Protein AF-A0A6G0Q031-F1 (afdb_monomer)

Structure (mmCIF, N/CA/C/O backbone):
data_AF-A0A6G0Q031-F1
#
_entry.id   AF-A0A6G0Q031-F1
#
loop_
_atom_site.group_PDB
_atom_site.id
_atom_site.type_symbol
_atom_site.label_atom_id
_atom_site.label_alt_id
_atom_site.label_comp_id
_atom_site.label_asym_id
_atom_site.label_entity_id
_atom_site.label_seq_id
_atom_site.pdbx_PDB_ins_code
_atom_site.Cartn_x
_atom_site.Cartn_y
_atom_site.Cartn_z
_atom_site.occupancy
_atom_site.B_iso_or_equiv
_atom_site.auth_seq_id
_atom_site.auth_comp_id
_atom_site.auth_asym_id
_atom_site.auth_atom_id
_atom_site.pdbx_PDB_model_num
ATOM 1 N N . MET A 1 1 ? -3.676 27.763 45.289 1.00 34.16 1 MET A N 1
ATOM 2 C CA . MET A 1 1 ? -4.416 28.901 44.715 1.00 34.16 1 MET A CA 1
ATOM 3 C C . MET A 1 1 ? -3.426 29.656 43.857 1.00 34.16 1 MET A C 1
ATOM 5 O O . MET A 1 1 ? -2.476 30.156 44.431 1.00 34.16 1 MET A O 1
ATOM 9 N N . PHE A 1 2 ? -3.554 29.569 42.536 1.00 27.78 2 PHE A N 1
ATOM 10 C CA . PHE A 1 2 ? -3.309 30.633 41.556 1.00 27.78 2 PHE A CA 1
ATOM 11 C C . PHE A 1 2 ? -3.631 30.033 40.184 1.00 27.78 2 PHE A C 1
ATOM 13 O O . PHE A 1 2 ? -2.873 29.232 39.641 1.00 27.78 2 PHE A O 1
ATOM 20 N N . GLU A 1 3 ? -4.842 30.349 39.734 1.00 30.77 3 GLU A N 1
ATOM 21 C CA . GLU A 1 3 ? -5.304 30.232 38.357 1.00 30.77 3 GLU A CA 1
ATOM 22 C C . GLU A 1 3 ? -4.701 31.352 37.491 1.00 30.77 3 GLU A C 1
ATOM 24 O O . GLU A 1 3 ? -4.348 32.418 37.996 1.00 30.77 3 GLU A O 1
ATOM 29 N N . ASP A 1 4 ? -4.676 31.052 36.190 1.00 38.22 4 ASP A N 1
ATOM 30 C CA . ASP A 1 4 ? -4.762 31.921 35.012 1.00 38.22 4 ASP A CA 1
ATOM 31 C C . ASP A 1 4 ? -3.638 32.902 34.645 1.00 38.22 4 ASP A C 1
ATOM 33 O O . ASP A 1 4 ? -3.402 33.917 35.291 1.00 38.22 4 ASP A O 1
ATOM 37 N N . LEU A 1 5 ? -3.071 32.679 33.447 1.00 30.91 5 LEU A N 1
ATOM 38 C CA . LEU A 1 5 ? -3.347 33.555 32.296 1.00 30.91 5 LEU A CA 1
ATOM 39 C C . LEU A 1 5 ? -2.854 32.944 30.972 1.00 30.91 5 LEU A C 1
ATOM 41 O O . LEU A 1 5 ? -1.664 32.741 30.734 1.00 30.91 5 LEU A O 1
ATOM 45 N N . TYR A 1 6 ? -3.823 32.699 30.090 1.00 39.00 6 TYR A N 1
ATOM 46 C CA . TYR A 1 6 ? -3.671 32.538 28.647 1.00 39.00 6 TYR A CA 1
ATOM 47 C C . TYR A 1 6 ? -2.800 33.646 28.034 1.00 39.00 6 TYR A C 1
ATOM 49 O O . TYR A 1 6 ? -3.108 34.825 28.183 1.00 39.00 6 TYR A O 1
ATOM 57 N N . THR A 1 7 ? -1.823 33.268 27.207 1.00 30.98 7 THR A N 1
ATOM 58 C CA . THR A 1 7 ? -1.434 34.056 26.023 1.00 30.98 7 THR A CA 1
ATOM 59 C C . THR A 1 7 ? -1.135 33.107 24.856 1.00 30.98 7 THR A C 1
ATOM 61 O O . THR A 1 7 ? -0.207 32.306 24.894 1.00 30.98 7 THR A O 1
ATOM 64 N N . ALA A 1 8 ? -1.973 33.173 23.819 1.00 40.22 8 ALA A N 1
ATOM 65 C CA . ALA A 1 8 ? -1.659 32.724 22.458 1.00 40.22 8 ALA A CA 1
ATOM 66 C C . ALA A 1 8 ? -0.557 33.663 21.908 1.00 40.22 8 ALA A C 1
ATOM 68 O O . ALA A 1 8 ? -0.613 34.849 22.219 1.00 40.22 8 ALA A O 1
ATOM 69 N N . THR A 1 9 ? 0.529 33.266 21.232 1.00 32.94 9 THR A N 1
ATOM 70 C CA . THR A 1 9 ? 0.764 32.549 19.947 1.00 32.94 9 THR A CA 1
ATOM 71 C C . THR A 1 9 ? 2.311 32.384 19.783 1.00 32.94 9 THR A C 1
ATOM 73 O O . THR A 1 9 ? 3.038 32.915 20.623 1.00 32.94 9 THR A O 1
ATOM 76 N N . PRO A 1 10 ? 2.894 31.743 18.735 1.00 39.31 10 PRO A N 1
ATOM 77 C CA . PRO A 1 10 ? 2.292 31.119 17.561 1.00 39.31 10 PRO A CA 1
ATOM 78 C C . PRO A 1 10 ? 2.357 29.591 17.605 1.00 39.31 10 PRO A C 1
ATOM 80 O O . PRO A 1 10 ? 3.179 28.986 18.292 1.00 39.31 10 PRO A O 1
ATOM 83 N N . SER A 1 11 ? 1.468 28.977 16.826 1.00 42.16 11 SER A N 1
ATOM 84 C CA . SER A 1 11 ? 1.490 27.565 16.467 1.00 42.16 11 SER A CA 1
ATOM 85 C C . SER A 1 11 ? 2.919 27.120 16.175 1.00 42.16 11 SER A C 1
ATOM 87 O O . SER A 1 11 ? 3.483 27.433 15.123 1.00 42.16 11 SER A O 1
ATOM 89 N N . ARG A 1 12 ? 3.506 26.360 17.102 1.00 32.72 12 ARG A N 1
ATOM 90 C CA . ARG A 1 12 ? 4.622 25.494 16.756 1.00 32.72 12 ARG A CA 1
ATOM 91 C C . ARG A 1 12 ? 4.141 24.690 15.542 1.00 32.72 12 ARG A C 1
ATOM 93 O O . ARG A 1 12 ? 3.057 24.108 15.652 1.00 32.72 12 ARG A O 1
ATOM 100 N N . PRO A 1 13 ? 4.864 24.670 14.405 1.00 36.16 13 PRO A N 1
ATOM 101 C CA . PRO A 1 13 ? 4.515 23.741 13.339 1.00 36.16 13 PRO A CA 1
ATOM 102 C C . PRO A 1 13 ? 4.390 22.366 14.001 1.00 36.16 13 PRO A C 1
ATOM 104 O O . PRO A 1 13 ? 5.201 22.089 14.902 1.00 36.16 13 PRO A O 1
ATOM 107 N N . PRO A 1 14 ? 3.361 21.559 13.675 1.00 37.81 14 PRO A N 1
ATOM 108 C CA . PRO A 1 14 ? 3.247 20.223 14.242 1.00 37.81 14 PRO A CA 1
ATOM 109 C C . PRO A 1 14 ? 4.634 19.604 14.125 1.00 37.81 14 PRO A C 1
ATOM 111 O O . PRO A 1 14 ? 5.212 19.603 13.036 1.00 37.81 14 PRO A O 1
ATOM 114 N N . ARG A 1 15 ? 5.249 19.242 15.265 1.00 41.22 15 ARG A N 1
ATOM 115 C CA . ARG A 1 15 ? 6.541 18.549 15.221 1.00 41.22 15 ARG A CA 1
ATOM 116 C C . ARG A 1 15 ? 6.282 17.388 14.274 1.00 41.22 15 ARG A C 1
ATOM 118 O O . ARG A 1 15 ? 5.362 16.629 14.570 1.00 41.22 15 ARG A O 1
ATOM 125 N N . TYR A 1 16 ? 6.978 17.351 13.134 1.00 42.09 16 TYR A N 1
ATOM 126 C CA . TYR A 1 16 ? 6.762 16.350 12.092 1.00 42.09 16 TYR A CA 1
ATOM 127 C C . TYR A 1 16 ? 6.482 15.004 12.754 1.00 42.09 16 TYR A C 1
ATOM 129 O O . TYR A 1 16 ? 7.262 14.583 13.613 1.00 42.09 16 TYR A O 1
ATOM 137 N N . SER A 1 17 ? 5.324 14.419 12.447 1.00 42.66 17 SER A N 1
ATOM 138 C CA . SER A 1 17 ? 4.865 13.174 13.050 1.00 42.66 17 SER A CA 1
ATOM 139 C C . SER A 1 17 ? 5.950 12.123 12.856 1.00 42.66 17 SER A C 1
ATOM 141 O O . SER A 1 17 ? 6.206 11.684 11.738 1.00 42.66 17 SER A O 1
ATOM 143 N N . SER A 1 18 ? 6.631 11.756 13.937 1.00 46.62 18 SER A N 1
ATOM 144 C CA . SER A 1 18 ? 7.524 10.609 13.947 1.00 46.62 18 SER A CA 1
ATOM 145 C C . SER A 1 18 ? 6.641 9.371 13.970 1.00 46.62 18 SER A C 1
ATOM 147 O O . SER A 1 18 ? 5.968 9.125 14.973 1.00 46.62 18 SER A O 1
ATOM 149 N N . ILE A 1 19 ? 6.610 8.637 12.864 1.00 48.59 19 ILE A N 1
ATOM 150 C CA . ILE A 1 19 ? 5.964 7.332 12.776 1.00 48.59 19 ILE A CA 1
ATOM 151 C C . ILE A 1 19 ? 7.099 6.299 12.868 1.00 48.59 19 ILE A C 1
ATOM 153 O O . ILE A 1 19 ? 7.789 6.098 11.874 1.00 48.59 19 ILE A O 1
ATOM 157 N N . PRO A 1 20 ? 7.364 5.680 14.037 1.00 49.97 20 PRO A N 1
ATOM 158 C CA . PRO A 1 20 ? 8.254 4.512 14.162 1.00 49.97 20 PRO A CA 1
ATOM 159 C C . PRO A 1 20 ? 7.707 3.232 13.479 1.00 49.97 20 PRO A C 1
ATOM 161 O O . PRO A 1 20 ? 7.657 2.164 14.081 1.00 49.97 20 PRO A O 1
ATOM 164 N N . ALA A 1 21 ? 7.200 3.354 12.252 1.00 51.69 21 ALA A N 1
ATOM 165 C CA . ALA A 1 21 ? 6.800 2.233 11.414 1.00 51.69 21 ALA A CA 1
ATOM 166 C C . ALA A 1 21 ? 7.658 2.306 10.156 1.00 51.69 21 ALA A C 1
ATOM 168 O O . ALA A 1 21 ? 7.679 3.339 9.490 1.00 51.69 21 ALA A O 1
ATOM 169 N N . ALA A 1 22 ? 8.388 1.231 9.888 1.00 53.81 22 ALA A N 1
ATOM 170 C CA . ALA A 1 22 ? 9.166 1.086 8.674 1.00 53.81 22 ALA A CA 1
ATOM 171 C C . ALA A 1 22 ? 8.457 0.134 7.733 1.00 53.81 22 ALA A C 1
ATOM 173 O O . ALA A 1 22 ? 7.851 -0.855 8.158 1.00 53.81 22 ALA A O 1
ATOM 174 N N . ASN A 1 23 ? 8.586 0.423 6.451 1.00 55.19 23 ASN A N 1
ATOM 175 C CA . ASN A 1 23 ? 8.128 -0.457 5.403 1.00 55.19 23 ASN A CA 1
ATOM 176 C C . ASN A 1 23 ? 9.309 -0.775 4.500 1.00 55.19 23 ASN A C 1
ATOM 178 O O . ASN A 1 23 ? 9.563 -0.087 3.514 1.00 55.19 23 ASN A O 1
ATOM 182 N N . PHE A 1 24 ? 10.044 -1.816 4.859 1.00 54.72 24 PHE A N 1
ATOM 183 C CA . PHE A 1 24 ? 11.198 -2.257 4.100 1.00 54.72 24 PHE A CA 1
ATOM 184 C C . PHE A 1 24 ? 10.774 -3.308 3.075 1.00 54.72 24 PHE A C 1
ATOM 186 O O . PHE A 1 24 ? 9.809 -4.050 3.260 1.00 54.72 24 PHE A O 1
ATOM 193 N N . ASN A 1 25 ? 11.525 -3.396 1.986 1.00 55.91 25 ASN A N 1
ATOM 194 C CA . ASN A 1 25 ? 11.428 -4.534 1.094 1.00 55.91 25 ASN A CA 1
ATOM 195 C C . ASN A 1 25 ? 12.835 -4.972 0.686 1.00 55.91 25 ASN A C 1
ATOM 197 O O . ASN A 1 25 ? 13.587 -4.183 0.115 1.00 55.91 25 ASN A O 1
ATOM 201 N N . VAL A 1 26 ? 13.169 -6.234 0.946 1.00 57.06 26 VAL A N 1
ATOM 202 C CA . VAL A 1 26 ? 14.427 -6.839 0.503 1.00 57.06 26 VAL A CA 1
ATOM 203 C C . VAL A 1 26 ? 14.221 -7.407 -0.897 1.00 57.06 26 VAL A C 1
ATOM 205 O O . VAL A 1 26 ? 13.309 -8.200 -1.139 1.00 57.06 26 VAL A O 1
ATOM 208 N N . PHE A 1 27 ? 15.057 -6.988 -1.843 1.00 61.62 27 PHE A N 1
ATOM 209 C CA . PHE A 1 27 ? 14.990 -7.438 -3.230 1.00 61.62 27 PHE A CA 1
ATOM 210 C C . PHE A 1 27 ? 16.361 -7.886 -3.729 1.00 61.62 27 PHE A C 1
ATOM 212 O O . PHE A 1 27 ? 17.380 -7.463 -3.183 1.00 61.62 27 PHE A O 1
ATOM 219 N N . PRO A 1 28 ? 16.406 -8.701 -4.798 1.00 57.00 28 PRO A N 1
ATOM 220 C CA . PRO A 1 28 ? 17.629 -8.855 -5.571 1.00 57.00 28 PRO A CA 1
ATOM 221 C C . PRO A 1 28 ? 18.155 -7.477 -5.992 1.00 57.00 28 PRO A C 1
ATOM 223 O O . PRO A 1 28 ? 17.359 -6.599 -6.328 1.00 57.00 28 PRO A O 1
ATOM 226 N N . GLU A 1 29 ? 19.480 -7.313 -6.039 1.00 59.25 29 GLU A N 1
ATOM 227 C CA . GLU A 1 29 ? 20.142 -6.055 -6.439 1.00 59.25 29 GLU A CA 1
ATOM 228 C C . GLU A 1 29 ? 19.647 -5.520 -7.797 1.00 59.25 29 GLU A C 1
ATOM 230 O O . GLU A 1 29 ? 19.662 -4.317 -8.047 1.00 59.25 29 GLU A O 1
ATOM 235 N N . TYR A 1 30 ? 19.144 -6.408 -8.660 1.00 66.31 30 TYR A N 1
ATOM 236 C CA . TYR A 1 30 ? 18.505 -6.055 -9.922 1.00 66.31 30 TYR A CA 1
ATOM 237 C C . TYR A 1 30 ? 16.980 -6.195 -9.824 1.00 66.31 30 TYR A C 1
ATOM 239 O O . TYR A 1 30 ? 16.446 -7.302 -9.699 1.00 66.31 30 TYR A O 1
ATOM 247 N N . ASN A 1 31 ? 16.265 -5.077 -9.998 1.00 69.50 31 ASN A N 1
ATOM 248 C CA . ASN A 1 31 ? 14.791 -5.006 -9.988 1.00 69.50 31 ASN A CA 1
ATOM 249 C C . ASN A 1 31 ? 14.107 -5.951 -10.997 1.00 69.50 31 ASN A C 1
ATOM 251 O O . ASN A 1 31 ? 12.932 -6.286 -10.854 1.00 69.50 31 ASN A O 1
ATOM 255 N N . GLU A 1 32 ? 14.841 -6.386 -12.015 1.00 74.00 32 GLU A N 1
ATOM 256 C CA . GLU A 1 32 ? 14.422 -7.322 -13.061 1.00 74.00 32 GLU A CA 1
ATOM 257 C C . GLU A 1 32 ? 14.150 -8.735 -12.547 1.00 74.00 32 GLU A C 1
ATOM 259 O O . GLU A 1 32 ? 13.342 -9.455 -13.129 1.00 74.00 32 GLU A O 1
ATOM 264 N N . TYR A 1 33 ? 14.787 -9.123 -11.441 1.00 72.88 33 TYR A N 1
ATOM 265 C CA . TYR A 1 33 ? 14.578 -10.422 -10.807 1.00 72.88 33 TYR A CA 1
ATOM 266 C C . TYR A 1 33 ? 13.538 -10.384 -9.695 1.00 72.88 33 TYR A C 1
ATOM 268 O O . TYR A 1 33 ? 13.329 -11.401 -9.038 1.00 72.88 33 TYR A O 1
ATOM 276 N N . ARG A 1 34 ? 12.882 -9.240 -9.457 1.00 75.69 34 ARG A N 1
ATOM 277 C CA . ARG A 1 34 ? 11.888 -9.123 -8.388 1.00 75.69 34 ARG A CA 1
ATOM 278 C C . ARG A 1 34 ? 10.706 -10.067 -8.668 1.00 75.69 34 ARG A C 1
ATOM 280 O O . ARG A 1 34 ? 9.951 -9.821 -9.614 1.00 75.69 34 ARG A O 1
ATOM 287 N N . PRO A 1 35 ? 10.483 -11.109 -7.844 1.00 74.88 35 PRO A N 1
ATOM 288 C CA . PRO A 1 35 ? 9.334 -11.981 -8.020 1.00 74.88 35 PRO A CA 1
ATOM 289 C C . PRO A 1 35 ? 8.044 -11.250 -7.633 1.00 74.88 35 PRO A C 1
ATOM 291 O O . PRO A 1 35 ? 8.015 -10.430 -6.713 1.00 74.88 35 PRO A O 1
ATOM 294 N N . ASN A 1 36 ? 6.943 -11.572 -8.313 1.00 79.31 36 ASN A N 1
ATOM 295 C CA . ASN A 1 36 ? 5.621 -11.155 -7.858 1.00 79.31 36 ASN A CA 1
ATOM 296 C C . ASN A 1 36 ? 5.163 -12.068 -6.715 1.00 79.31 36 ASN A C 1
ATOM 298 O O . ASN A 1 36 ? 4.540 -13.099 -6.954 1.00 79.31 36 ASN A O 1
ATOM 302 N N . VAL A 1 37 ? 5.494 -11.690 -5.483 1.00 76.12 37 VAL A N 1
ATOM 303 C CA . VAL A 1 37 ? 5.038 -12.399 -4.285 1.00 76.12 37 VAL A CA 1
ATOM 304 C C . VAL A 1 37 ? 3.703 -11.814 -3.842 1.00 76.12 37 VAL A C 1
ATOM 306 O O . VAL A 1 37 ? 3.595 -10.612 -3.586 1.00 76.12 37 VAL A O 1
ATOM 309 N N . SER A 1 38 ? 2.690 -12.673 -3.753 1.00 74.81 38 SER A N 1
ATOM 310 C CA . SER A 1 38 ? 1.409 -12.341 -3.138 1.00 74.81 38 SER A CA 1
ATOM 311 C C . SER A 1 38 ? 1.286 -13.024 -1.775 1.00 74.81 38 SER A C 1
ATOM 313 O O . SER A 1 38 ? 1.691 -14.174 -1.600 1.00 74.81 38 SER A O 1
ATOM 315 N N . ASN A 1 39 ? 0.708 -12.295 -0.820 1.00 72.00 39 ASN A N 1
ATOM 316 C CA . ASN A 1 39 ? 0.307 -12.823 0.486 1.00 72.00 39 ASN A CA 1
ATOM 317 C C . ASN A 1 39 ? -1.176 -13.220 0.516 1.00 72.00 39 ASN A C 1
ATOM 319 O O . ASN A 1 39 ? -1.706 -13.561 1.578 1.00 72.00 39 ASN A O 1
ATOM 323 N N . ASP A 1 40 ? -1.856 -13.154 -0.627 1.00 71.00 40 ASP A N 1
ATOM 324 C CA . ASP A 1 40 ? -3.261 -13.516 -0.729 1.00 71.00 40 ASP A CA 1
ATOM 325 C C . ASP A 1 40 ? -3.422 -14.997 -0.378 1.00 71.00 40 ASP A C 1
ATOM 327 O O . ASP A 1 40 ? -2.621 -15.842 -0.781 1.00 71.00 40 ASP A O 1
ATOM 331 N N . ASN A 1 41 ? -4.459 -15.305 0.401 1.00 72.44 41 ASN A N 1
ATOM 332 C CA . ASN A 1 41 ? -4.747 -16.634 0.961 1.00 72.44 41 ASN A CA 1
ATOM 333 C C . ASN A 1 41 ? -3.800 -17.120 2.074 1.00 72.44 41 ASN A C 1
ATOM 335 O O . ASN A 1 41 ? -3.987 -18.225 2.574 1.00 72.44 41 ASN A O 1
ATOM 339 N N . ILE A 1 42 ? -2.818 -16.315 2.488 1.00 77.38 42 ILE A N 1
ATOM 340 C CA . ILE A 1 42 ? -1.897 -16.651 3.591 1.00 77.38 42 ILE A CA 1
ATOM 341 C C . ILE A 1 42 ? -2.215 -15.815 4.825 1.00 77.38 42 ILE A C 1
ATOM 343 O O . ILE A 1 42 ? -2.178 -16.308 5.949 1.00 77.38 42 ILE A O 1
ATOM 347 N N . VAL A 1 43 ? -2.565 -14.547 4.608 1.00 81.44 43 VAL A N 1
ATOM 348 C CA . VAL A 1 43 ? -2.865 -13.601 5.679 1.00 81.44 43 VAL A CA 1
ATOM 349 C C . VAL A 1 43 ? -4.329 -13.188 5.582 1.00 81.44 43 VAL A C 1
ATOM 351 O O . VAL A 1 43 ? -4.739 -12.539 4.621 1.00 81.44 43 VAL A O 1
ATOM 354 N N . GLY A 1 44 ? -5.127 -13.585 6.576 1.00 88.31 44 GLY A N 1
ATOM 355 C CA . GLY A 1 44 ? -6.518 -13.144 6.698 1.00 88.31 44 GLY A CA 1
ATOM 356 C C . GLY A 1 44 ? -6.623 -11.661 7.063 1.00 88.31 44 GLY A C 1
ATOM 357 O O . GLY A 1 44 ? -5.635 -11.037 7.453 1.00 88.31 44 GLY A O 1
ATOM 358 N N . SER A 1 45 ? -7.830 -11.103 6.996 1.00 93.75 45 SER A N 1
ATOM 359 C CA . SER A 1 45 ? -8.116 -9.728 7.414 1.00 93.75 45 SER A CA 1
ATOM 360 C C . SER A 1 45 ? -9.134 -9.679 8.556 1.00 93.75 45 SER A C 1
ATOM 362 O O . SER A 1 45 ? -9.925 -10.603 8.754 1.00 93.75 45 SER A O 1
ATOM 364 N N . LYS A 1 46 ? -9.112 -8.593 9.332 1.00 95.88 46 LYS A N 1
ATOM 365 C CA . LYS A 1 46 ? -10.131 -8.273 10.336 1.00 95.88 46 LYS A CA 1
ATOM 366 C C . LYS A 1 46 ? -10.397 -6.778 10.399 1.00 95.88 46 LYS A C 1
ATOM 368 O O . LYS A 1 46 ? -9.506 -5.974 10.133 1.00 95.88 46 LYS A O 1
ATOM 373 N N . LEU A 1 47 ? -11.611 -6.415 10.804 1.00 96.81 47 LEU A N 1
ATOM 374 C CA . LEU A 1 47 ? -11.990 -5.024 11.031 1.00 96.81 47 LEU A CA 1
ATOM 375 C C . LEU A 1 47 ? -11.173 -4.436 12.191 1.00 96.81 47 LEU A C 1
ATOM 377 O O . LEU A 1 47 ? -11.167 -4.998 13.286 1.00 96.81 47 LEU A O 1
ATOM 381 N N . ALA A 1 48 ? -10.511 -3.306 11.947 1.00 96.19 48 ALA A N 1
ATOM 382 C CA . ALA A 1 48 ? -9.762 -2.557 12.956 1.00 96.19 48 ALA A CA 1
ATOM 383 C C . ALA A 1 48 ? -10.425 -1.223 13.311 1.00 96.19 48 ALA A C 1
ATOM 385 O O . ALA A 1 48 ? -10.366 -0.796 14.458 1.00 96.19 48 ALA A O 1
ATOM 386 N N . LEU A 1 49 ? -11.081 -0.584 12.339 1.00 95.50 49 LEU A N 1
ATOM 387 C CA . LEU A 1 49 ? -11.809 0.667 12.530 1.00 95.50 49 LEU A CA 1
ATOM 388 C C . LEU A 1 49 ? -13.120 0.622 11.754 1.00 95.50 49 LEU A C 1
ATOM 390 O O . LEU A 1 49 ? -13.098 0.474 10.536 1.00 95.50 49 LEU A O 1
ATOM 394 N N . ALA A 1 50 ? -14.248 0.790 12.442 1.00 95.94 50 ALA A N 1
ATOM 395 C CA . ALA A 1 50 ? -15.540 1.006 11.799 1.00 95.94 50 ALA A CA 1
ATOM 396 C C . ALA A 1 50 ? -15.680 2.482 11.404 1.00 95.94 50 ALA A C 1
ATOM 398 O O . ALA A 1 50 ? -15.560 3.360 12.256 1.00 95.94 50 ALA A O 1
ATOM 399 N N . THR A 1 51 ? -15.956 2.756 10.129 1.00 92.62 51 THR A N 1
ATOM 400 C CA . THR A 1 51 ? -16.087 4.132 9.609 1.00 92.62 51 THR A CA 1
ATOM 401 C C . THR A 1 51 ? -17.542 4.578 9.463 1.00 92.62 51 THR A C 1
ATOM 403 O O . THR A 1 51 ? -17.810 5.713 9.089 1.00 92.62 51 THR A O 1
ATOM 406 N N . ASN A 1 52 ? -18.510 3.707 9.781 1.00 92.12 52 ASN A N 1
ATOM 407 C CA . ASN A 1 52 ? -19.946 4.019 9.790 1.00 92.12 52 ASN A CA 1
ATOM 408 C C . ASN A 1 52 ? -20.469 4.672 8.492 1.00 92.12 52 ASN A C 1
ATOM 410 O O . ASN A 1 52 ? -21.376 5.501 8.532 1.00 92.12 52 ASN A O 1
ATOM 414 N N . GLY A 1 53 ? -19.919 4.292 7.336 1.00 90.25 53 GLY A N 1
ATOM 415 C CA . GLY A 1 53 ? -20.303 4.835 6.030 1.00 90.25 53 GLY A CA 1
ATOM 416 C C . GLY A 1 53 ? -19.351 5.903 5.490 1.00 90.25 53 GLY A C 1
ATOM 417 O O . GLY A 1 53 ? -19.466 6.260 4.318 1.00 90.25 53 GLY A O 1
ATOM 418 N N . GLU A 1 54 ? -18.407 6.393 6.296 1.00 89.69 54 GLU A N 1
ATOM 419 C CA . GLU A 1 54 ? -17.391 7.344 5.854 1.00 89.69 54 GLU A CA 1
ATOM 420 C C . GLU A 1 54 ? -16.344 6.663 4.959 1.00 89.69 54 GLU A C 1
ATOM 422 O O . GLU A 1 54 ? -15.803 5.600 5.283 1.00 89.69 54 GLU A O 1
ATOM 427 N N . ASP A 1 55 ? -16.059 7.293 3.817 1.00 87.62 55 ASP A N 1
ATOM 428 C CA . ASP A 1 55 ? -14.988 6.899 2.906 1.00 87.62 55 ASP A CA 1
ATOM 429 C C . ASP A 1 55 ? -13.725 7.706 3.223 1.00 87.62 55 ASP A C 1
ATOM 431 O O . ASP A 1 55 ? -13.572 8.851 2.787 1.00 87.62 55 ASP A O 1
ATOM 435 N N . LEU A 1 56 ? -12.803 7.093 3.968 1.00 87.19 56 LEU A N 1
ATOM 436 C CA . LEU A 1 56 ? -11.546 7.731 4.375 1.00 87.19 56 LEU A CA 1
ATOM 437 C C . LEU A 1 56 ? -10.646 8.117 3.190 1.00 87.19 56 LEU A C 1
ATOM 439 O O . LEU A 1 56 ? -9.718 8.905 3.362 1.00 87.19 56 LEU A O 1
ATOM 443 N N . LEU A 1 57 ? -10.898 7.577 1.993 1.00 87.25 57 LEU A N 1
ATOM 444 C CA . LEU A 1 57 ? -10.097 7.840 0.800 1.00 87.25 57 LEU A CA 1
ATOM 445 C C . LEU A 1 57 ? -10.755 8.848 -0.156 1.00 87.25 57 LEU A C 1
ATOM 447 O O . LEU A 1 57 ? -10.150 9.213 -1.166 1.00 87.25 57 LEU A O 1
ATOM 451 N N . ALA A 1 58 ? -11.954 9.351 0.156 1.00 84.50 58 ALA A N 1
ATOM 452 C CA . ALA A 1 58 ? -12.693 10.259 -0.726 1.00 84.50 58 ALA A CA 1
ATOM 453 C C . ALA A 1 58 ? -11.977 11.597 -0.981 1.00 84.50 58 ALA A C 1
ATOM 455 O O . ALA A 1 58 ? -12.104 12.174 -2.060 1.00 84.50 58 ALA A O 1
ATOM 456 N N . VAL A 1 59 ? -11.207 12.085 -0.004 1.00 79.75 59 VAL A N 1
ATOM 457 C CA . VAL A 1 59 ? -10.495 13.377 -0.064 1.00 79.75 59 VAL A CA 1
ATOM 458 C C . VAL A 1 59 ? -9.014 13.238 -0.427 1.00 79.75 59 VAL A C 1
ATOM 460 O O . VAL A 1 59 ? -8.245 14.190 -0.294 1.00 79.75 59 VAL A O 1
ATOM 463 N N . VAL A 1 60 ? -8.590 12.057 -0.884 1.00 81.69 60 V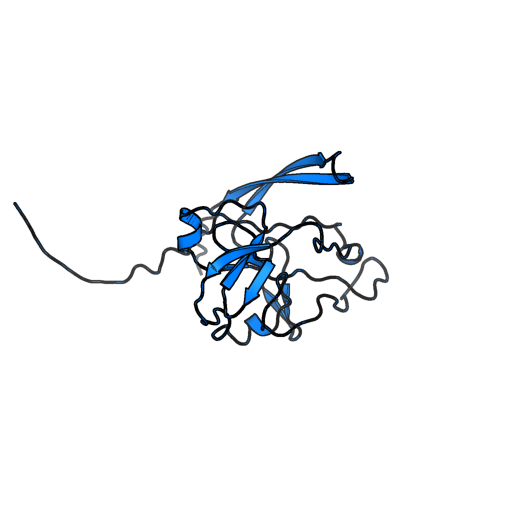AL A N 1
ATOM 464 C CA . VAL A 1 60 ? -7.198 11.813 -1.275 1.00 81.69 60 VAL A CA 1
ATOM 465 C C . VAL A 1 60 ? -6.821 12.702 -2.474 1.00 81.69 60 VAL A C 1
ATOM 467 O O . VAL A 1 60 ? -7.559 12.718 -3.466 1.00 81.69 60 VAL A O 1
ATOM 470 N N . PRO A 1 61 ? -5.679 13.423 -2.426 1.00 82.44 61 PRO A N 1
ATOM 471 C CA . PRO A 1 61 ? -5.232 14.276 -3.526 1.00 82.44 61 PRO A CA 1
ATOM 472 C C . PRO A 1 61 ? -5.069 13.511 -4.842 1.00 82.44 61 PRO A C 1
ATOM 474 O O . PRO A 1 61 ? -4.618 12.365 -4.851 1.00 82.44 61 PRO A O 1
ATOM 477 N N . ASP A 1 62 ? -5.338 14.164 -5.973 1.00 84.06 62 ASP A N 1
ATOM 478 C CA . ASP A 1 62 ? -5.235 13.526 -7.296 1.00 84.06 62 ASP A CA 1
ATOM 479 C C . ASP A 1 62 ? -3.828 13.023 -7.625 1.00 84.06 62 ASP A C 1
ATOM 481 O O . ASP A 1 62 ? -3.681 12.052 -8.360 1.00 84.06 62 ASP A O 1
ATOM 485 N N . LEU A 1 63 ? -2.789 13.633 -7.046 1.00 82.31 63 LEU A N 1
ATOM 486 C CA . LEU A 1 63 ? -1.418 13.137 -7.155 1.00 82.31 63 LEU A CA 1
ATOM 487 C C . LEU A 1 63 ? -1.285 11.716 -6.592 1.00 82.31 63 LEU A C 1
ATOM 489 O O . LEU A 1 63 ? -0.689 10.848 -7.218 1.00 82.31 63 LEU A O 1
ATOM 493 N N . ILE A 1 64 ? -1.883 11.467 -5.428 1.00 82.06 64 ILE A N 1
ATOM 494 C CA . ILE A 1 64 ? -1.793 10.190 -4.718 1.00 82.06 64 ILE A CA 1
ATOM 495 C C . ILE A 1 64 ? -2.546 9.093 -5.493 1.00 82.06 64 ILE A C 1
ATOM 497 O O . ILE A 1 64 ? -2.107 7.947 -5.547 1.00 82.06 64 ILE A O 1
ATOM 501 N N . LYS A 1 65 ? -3.604 9.437 -6.233 1.00 86.88 65 LYS A N 1
ATOM 502 C CA . LYS A 1 65 ? -4.344 8.492 -7.093 1.00 86.88 65 LYS A CA 1
ATOM 503 C C . LYS A 1 65 ? -3.535 7.938 -8.276 1.00 86.88 65 LYS A C 1
ATOM 505 O O . LYS A 1 65 ? -4.026 7.043 -8.954 1.00 86.88 65 LYS A O 1
ATOM 510 N N . GLN A 1 66 ? -2.335 8.461 -8.541 1.00 86.62 66 GLN A N 1
ATOM 511 C CA . GLN A 1 66 ? -1.488 8.065 -9.674 1.00 86.62 66 GLN A CA 1
ATOM 512 C C . GLN A 1 66 ? -0.496 6.940 -9.342 1.00 86.62 66 GLN A C 1
ATOM 514 O O . GLN A 1 66 ? 0.310 6.576 -10.199 1.00 86.62 66 GLN A O 1
ATOM 519 N N . PHE A 1 67 ? -0.547 6.383 -8.129 1.00 88.25 67 PHE A N 1
ATOM 520 C CA . PHE A 1 67 ? 0.357 5.325 -7.678 1.00 88.25 67 PHE A CA 1
ATOM 521 C C . PHE A 1 67 ? -0.367 3.999 -7.406 1.00 88.25 67 PHE A C 1
ATOM 523 O O . PHE A 1 67 ? -1.555 4.004 -7.085 1.00 88.25 67 PHE A O 1
ATOM 530 N N . PRO A 1 68 ? 0.327 2.852 -7.504 1.00 90.19 68 PRO A N 1
ATOM 531 C CA . PRO A 1 68 ? -0.257 1.556 -7.177 1.00 90.19 68 PRO A CA 1
ATOM 532 C C . PRO A 1 68 ? -0.264 1.289 -5.659 1.00 90.19 68 PRO A C 1
ATOM 534 O O . PRO A 1 68 ? 0.679 1.642 -4.947 1.00 90.19 68 PRO A O 1
ATOM 537 N N . TYR A 1 69 ? -1.300 0.597 -5.174 1.00 89.75 69 TYR A N 1
ATOM 538 C CA . TYR A 1 69 ? -1.521 0.292 -3.753 1.00 89.75 69 TYR A CA 1
ATOM 539 C C . TYR A 1 69 ? -1.457 -1.205 -3.453 1.00 89.75 69 TYR A C 1
ATOM 541 O O . TYR A 1 69 ? -1.801 -2.035 -4.290 1.00 89.75 69 TYR A O 1
ATOM 549 N N . GLY A 1 70 ? -1.021 -1.550 -2.241 1.00 88.62 70 GLY A N 1
ATOM 550 C CA . GLY A 1 70 ? -0.928 -2.925 -1.742 1.00 88.62 70 GLY A CA 1
ATOM 551 C C . GLY A 1 70 ? -2.056 -3.358 -0.818 1.00 88.62 70 GLY A C 1
ATOM 552 O O . GLY A 1 70 ? -1.821 -4.238 0.014 1.00 88.62 70 GLY A O 1
ATOM 553 N N . PHE A 1 71 ? -3.218 -2.720 -0.941 1.00 91.00 71 PHE A N 1
ATOM 554 C CA . PHE A 1 71 ? -4.455 -3.023 -0.229 1.00 91.00 71 PHE A CA 1
ATOM 555 C C . PHE A 1 71 ? -5.652 -2.776 -1.151 1.00 91.00 71 PHE A C 1
ATOM 557 O O . PHE A 1 71 ? -5.593 -1.920 -2.039 1.00 91.00 71 PHE A O 1
ATOM 564 N N . ASP A 1 72 ? -6.742 -3.495 -0.906 1.00 92.50 72 ASP A N 1
ATOM 565 C CA . ASP A 1 72 ? -7.985 -3.325 -1.649 1.00 92.50 72 ASP A CA 1
ATOM 566 C C . ASP A 1 72 ? -8.670 -2.022 -1.238 1.00 92.50 72 ASP A C 1
ATOM 568 O O . ASP A 1 72 ? -8.776 -1.688 -0.057 1.00 92.50 72 ASP A O 1
ATOM 572 N N . SER A 1 73 ? -9.108 -1.236 -2.218 1.00 92.75 73 SER A N 1
ATOM 573 C CA . SER A 1 73 ? -9.796 0.028 -1.968 1.00 92.75 73 SER A CA 1
ATOM 574 C C . SER A 1 73 ? -10.587 0.493 -3.187 1.00 92.75 73 SER A C 1
ATOM 576 O O . SER A 1 73 ? -10.617 -0.165 -4.225 1.00 92.75 73 SER A O 1
ATOM 578 N N . ARG A 1 74 ? -11.221 1.662 -3.065 1.00 90.25 74 ARG A N 1
ATOM 579 C CA . ARG A 1 74 ? -11.906 2.348 -4.171 1.00 90.25 74 ARG A CA 1
ATOM 580 C C . ARG A 1 74 ? -10.995 3.258 -4.997 1.00 90.25 74 ARG A C 1
ATOM 582 O O . ARG A 1 74 ? -11.475 3.884 -5.942 1.00 90.25 74 ARG A O 1
ATOM 589 N N . LEU A 1 75 ? -9.715 3.378 -4.637 1.00 90.25 75 LEU A N 1
ATOM 590 C CA . LEU A 1 75 ? -8.760 4.148 -5.431 1.00 90.25 75 LEU A CA 1
ATOM 591 C C . LEU A 1 75 ? -8.548 3.483 -6.802 1.00 90.25 75 LEU A C 1
ATOM 593 O O . LEU A 1 75 ? -8.761 2.276 -6.938 1.00 90.25 75 LEU A O 1
ATOM 597 N N . PRO A 1 76 ? -8.134 4.245 -7.831 1.00 90.12 76 PRO A N 1
ATOM 598 C CA . PRO A 1 76 ? -7.862 3.677 -9.144 1.00 90.12 76 PRO A CA 1
ATOM 599 C C . PRO A 1 76 ? -6.859 2.521 -9.077 1.00 90.12 76 PRO A C 1
ATOM 601 O O . PRO A 1 76 ? -5.797 2.633 -8.466 1.00 90.12 76 PRO A O 1
ATOM 604 N N . VAL A 1 77 ? -7.187 1.413 -9.745 1.00 90.25 77 VAL A N 1
ATOM 605 C CA . VAL A 1 77 ? -6.282 0.266 -9.865 1.00 90.25 77 VAL A CA 1
ATOM 606 C C . VAL A 1 77 ? -5.249 0.572 -10.943 1.00 90.25 77 VAL A C 1
ATOM 608 O O . VAL A 1 77 ? -5.589 0.713 -12.119 1.00 90.25 77 VAL A O 1
ATOM 611 N N . LEU A 1 78 ? -3.983 0.664 -10.543 1.00 89.06 78 LEU A N 1
ATOM 612 C CA . LEU A 1 78 ? -2.862 0.956 -11.434 1.00 89.06 78 LEU A CA 1
ATOM 613 C C . LEU A 1 78 ? -1.900 -0.226 -11.521 1.00 89.06 78 LEU A C 1
ATOM 615 O O . LEU A 1 78 ? -1.655 -0.930 -10.541 1.00 89.06 78 LEU A O 1
ATOM 619 N N . SER A 1 79 ? -1.337 -0.440 -12.713 1.00 86.69 79 SER A N 1
ATOM 620 C CA . SER A 1 79 ? -0.376 -1.520 -12.939 1.00 86.69 79 SER A CA 1
ATOM 621 C C . SER A 1 79 ? 0.902 -1.296 -12.133 1.00 86.69 79 SER A C 1
ATOM 623 O O . SER A 1 79 ? 1.544 -0.248 -12.207 1.00 86.69 79 SER A O 1
ATOM 625 N N . ARG A 1 80 ? 1.331 -2.343 -11.425 1.00 85.94 80 ARG A N 1
ATOM 626 C CA . ARG A 1 80 ? 2.660 -2.412 -10.805 1.00 85.94 80 ARG A CA 1
ATOM 627 C C . ARG A 1 80 ? 3.753 -2.869 -11.789 1.00 85.94 80 ARG A C 1
ATOM 629 O O . ARG A 1 80 ? 4.934 -2.839 -11.466 1.00 85.94 80 ARG A O 1
ATOM 636 N N . SER A 1 81 ? 3.389 -3.344 -12.975 1.00 86.62 81 SER A N 1
ATOM 637 C CA . SER A 1 81 ? 4.359 -3.705 -14.011 1.00 86.62 81 SER A CA 1
ATOM 638 C C . SER A 1 81 ? 4.624 -2.493 -14.897 1.00 86.62 81 SER A C 1
ATOM 640 O O . SER A 1 81 ? 3.677 -1.931 -15.453 1.00 86.62 81 SER A O 1
ATOM 642 N N . ILE A 1 82 ? 5.893 -2.096 -15.004 1.00 83.12 82 ILE A N 1
ATOM 643 C CA . ILE A 1 82 ? 6.340 -0.952 -15.807 1.00 83.12 82 ILE A CA 1
ATOM 644 C C . ILE A 1 82 ? 7.467 -1.368 -16.755 1.00 83.12 82 ILE A C 1
ATOM 646 O O . ILE A 1 82 ? 8.202 -2.322 -16.485 1.00 83.12 82 ILE A O 1
ATOM 650 N N . ALA A 1 83 ? 7.611 -0.651 -17.869 1.00 82.81 83 ALA A N 1
ATOM 651 C CA . ALA A 1 83 ? 8.750 -0.829 -18.761 1.00 82.81 83 ALA A CA 1
ATOM 652 C C . ALA A 1 83 ? 10.024 -0.312 -18.069 1.00 82.81 83 ALA A C 1
ATOM 654 O O . ALA A 1 83 ? 10.003 0.797 -17.530 1.00 82.81 83 ALA A O 1
ATOM 655 N N . PRO A 1 84 ? 11.123 -1.081 -18.048 1.00 79.81 84 PRO A N 1
ATOM 656 C CA . PRO A 1 84 ? 12.346 -0.618 -17.426 1.00 79.81 84 PRO A CA 1
ATOM 657 C C . PRO A 1 84 ? 13.151 0.287 -18.362 1.00 79.81 84 PRO A C 1
ATOM 659 O O . PRO A 1 84 ? 13.009 0.240 -19.585 1.00 79.81 84 PRO A O 1
ATOM 662 N N . HIS A 1 85 ? 14.046 1.078 -17.775 1.00 71.12 85 HIS A N 1
ATOM 663 C CA . HIS A 1 85 ? 15.034 1.873 -18.494 1.00 71.12 85 HIS A CA 1
ATOM 664 C C . HIS A 1 85 ? 16.435 1.414 -18.071 1.00 71.12 85 HIS A C 1
ATOM 666 O O . HIS A 1 85 ? 16.740 1.444 -16.884 1.00 71.12 85 HIS A O 1
ATOM 672 N N . ASN A 1 86 ? 17.270 0.995 -19.029 1.00 68.81 86 ASN A N 1
ATOM 673 C CA . ASN A 1 86 ? 18.644 0.514 -18.808 1.00 68.81 86 ASN A CA 1
ATOM 674 C C . ASN A 1 86 ? 18.751 -0.670 -17.831 1.00 68.81 86 ASN A C 1
ATOM 676 O O . ASN A 1 86 ? 19.199 -0.533 -16.696 1.00 68.81 86 ASN A O 1
ATOM 680 N N . THR A 1 87 ? 18.355 -1.847 -18.302 1.00 69.69 87 THR A N 1
ATOM 681 C CA . THR A 1 87 ? 18.447 -3.109 -17.567 1.00 69.69 87 THR A CA 1
ATOM 682 C C . THR A 1 87 ? 19.784 -3.818 -17.787 1.00 69.69 87 THR A C 1
ATOM 684 O O . THR A 1 87 ? 20.363 -3.737 -18.872 1.00 69.69 87 THR A O 1
ATOM 687 N N . TYR A 1 88 ? 20.278 -4.535 -16.774 1.00 71.19 88 TYR A N 1
ATOM 688 C CA . TYR A 1 88 ? 21.470 -5.382 -16.911 1.00 71.19 88 TYR A CA 1
ATOM 689 C C . TYR A 1 88 ? 21.151 -6.665 -17.700 1.00 71.19 88 TYR A C 1
ATOM 691 O O . TYR A 1 88 ? 21.989 -7.152 -18.461 1.00 71.19 88 TYR A O 1
ATOM 699 N N . HIS A 1 89 ? 19.919 -7.178 -17.603 1.00 72.62 89 HIS A N 1
ATOM 700 C CA . HIS A 1 89 ? 19.413 -8.289 -18.412 1.00 72.62 89 HIS A CA 1
ATOM 701 C C . HIS A 1 89 ? 18.279 -7.821 -19.348 1.00 72.62 89 HIS A C 1
ATOM 703 O O . HIS A 1 89 ? 17.746 -6.726 -19.197 1.00 72.62 89 HIS A O 1
ATOM 709 N N . PRO A 1 90 ? 17.883 -8.586 -20.384 1.00 77.44 90 PRO A N 1
ATOM 710 C CA . PRO A 1 90 ? 16.852 -8.149 -21.333 1.00 77.44 90 PRO A CA 1
ATOM 711 C C . PRO A 1 90 ? 15.423 -8.300 -20.767 1.00 77.44 90 PRO A C 1
ATOM 713 O O . PRO A 1 90 ? 14.543 -8.881 -21.409 1.00 77.44 90 PRO A O 1
ATOM 716 N N . ALA A 1 91 ? 15.176 -7.803 -19.554 1.00 79.94 91 ALA A N 1
ATOM 717 C CA . ALA A 1 91 ? 13.847 -7.775 -18.965 1.00 79.94 91 ALA A CA 1
ATOM 718 C C . ALA A 1 91 ? 12.948 -6.778 -19.710 1.00 79.94 91 ALA A C 1
ATOM 720 O O . ALA A 1 91 ? 13.306 -5.625 -19.936 1.00 79.94 91 ALA A O 1
ATOM 721 N N . LYS A 1 92 ? 11.744 -7.221 -20.087 1.00 83.00 92 LYS A N 1
ATOM 722 C CA . LYS A 1 92 ? 10.751 -6.367 -20.769 1.00 83.00 92 LYS A CA 1
ATOM 723 C C . LYS A 1 92 ? 9.912 -5.538 -19.801 1.00 83.00 92 LYS A C 1
ATOM 725 O O . LYS A 1 92 ? 9.292 -4.560 -20.207 1.00 83.00 92 LYS A O 1
ATOM 730 N N . THR A 1 93 ? 9.872 -5.953 -18.541 1.00 82.56 93 THR A N 1
ATOM 731 C CA . THR A 1 93 ? 9.092 -5.324 -17.480 1.00 82.56 93 THR A CA 1
ATOM 732 C C . THR A 1 93 ? 9.827 -5.469 -16.159 1.00 82.56 93 THR A C 1
ATOM 734 O O . THR A 1 93 ? 10.393 -6.529 -15.897 1.00 82.56 93 THR A O 1
ATOM 737 N N . VAL A 1 94 ? 9.738 -4.453 -15.309 1.00 83.25 94 VAL A N 1
ATOM 738 C CA . VAL A 1 94 ? 10.106 -4.534 -13.893 1.00 83.25 94 VAL A CA 1
ATOM 739 C C . VAL A 1 94 ? 8.878 -4.313 -13.031 1.00 83.25 94 VAL A C 1
ATOM 741 O O . VAL A 1 94 ? 7.874 -3.731 -13.454 1.00 83.25 94 VAL A O 1
ATOM 744 N N . LEU A 1 95 ? 8.954 -4.823 -11.812 1.00 84.19 95 LEU A N 1
ATOM 745 C CA . LEU A 1 95 ? 7.870 -4.767 -10.857 1.00 84.19 95 LEU A CA 1
ATOM 746 C C . LEU A 1 95 ? 8.143 -3.637 -9.864 1.00 84.19 95 LEU A C 1
ATOM 748 O O . LEU A 1 95 ? 9.041 -3.749 -9.032 1.00 84.19 95 LEU A O 1
ATOM 752 N N . GLN A 1 96 ? 7.384 -2.546 -9.955 1.00 81.19 96 GLN A N 1
ATOM 753 C CA . GLN A 1 96 ? 7.564 -1.414 -9.047 1.00 81.19 96 GLN A CA 1
ATOM 754 C C . GLN A 1 96 ? 7.095 -1.738 -7.623 1.00 81.19 96 GLN A C 1
ATOM 756 O O . GLN A 1 96 ? 6.486 -2.776 -7.355 1.00 81.19 96 GLN A O 1
ATOM 761 N N . SER A 1 97 ? 7.420 -0.859 -6.686 1.00 81.69 97 SER A N 1
ATOM 762 C CA . SER A 1 97 ? 6.928 -0.925 -5.311 1.00 81.69 97 SER A CA 1
ATOM 763 C C . SER A 1 97 ? 5.460 -0.477 -5.205 1.00 81.69 97 SER A C 1
ATOM 765 O O . SER A 1 97 ? 4.889 0.029 -6.168 1.00 81.69 97 SER A O 1
ATOM 767 N N . LEU A 1 98 ? 4.829 -0.695 -4.049 1.00 86.25 98 LEU A N 1
ATOM 768 C CA . LEU A 1 98 ? 3.441 -0.302 -3.774 1.00 86.25 98 LEU A CA 1
ATOM 769 C C . LEU A 1 98 ? 3.394 0.732 -2.655 1.00 86.25 98 LEU A C 1
ATOM 771 O O . LEU A 1 98 ? 4.224 0.685 -1.756 1.00 86.25 98 LEU A O 1
ATOM 775 N N . PHE A 1 99 ? 2.391 1.604 -2.654 1.00 86.25 99 PHE A N 1
ATOM 776 C CA . PHE A 1 99 ? 1.982 2.272 -1.423 1.00 86.25 99 PHE A CA 1
ATOM 777 C C . PHE A 1 99 ? 1.275 1.280 -0.505 1.00 86.25 99 PHE A C 1
ATOM 779 O O . PHE A 1 99 ? 0.412 0.508 -0.929 1.00 86.25 99 PHE A O 1
ATOM 786 N N . HIS A 1 100 ? 1.617 1.327 0.773 1.00 87.56 100 HIS A N 1
ATOM 787 C CA . HIS A 1 100 ? 1.039 0.479 1.801 1.00 87.56 100 HIS A CA 1
ATOM 788 C C . HIS A 1 100 ? 0.224 1.324 2.771 1.00 87.56 100 HIS A C 1
ATOM 790 O O . HIS A 1 100 ? 0.598 2.446 3.109 1.00 87.56 100 HIS A O 1
ATOM 796 N N . GLY A 1 101 ? -0.912 0.779 3.194 1.00 86.31 101 GLY A N 1
ATOM 797 C CA . GLY A 1 101 ? -1.722 1.360 4.251 1.00 86.31 101 GLY A CA 1
ATOM 798 C C . GLY A 1 101 ? -1.300 0.783 5.597 1.00 86.31 101 GLY A C 1
ATOM 799 O O . GLY A 1 101 ? -1.043 -0.418 5.696 1.00 86.31 101 GLY A O 1
ATOM 800 N N . TYR A 1 102 ? -1.281 1.619 6.627 1.00 88.44 102 TYR A N 1
ATOM 801 C CA . TYR A 1 102 ? -1.048 1.218 8.006 1.00 88.44 102 TYR A CA 1
ATOM 802 C C . TYR A 1 102 ? -2.104 1.823 8.918 1.00 88.44 102 TYR A C 1
ATOM 804 O O . TYR A 1 102 ? -2.448 2.999 8.804 1.00 88.44 102 TYR A O 1
ATOM 812 N N . TYR A 1 103 ? -2.604 1.009 9.840 1.00 89.38 103 TYR A N 1
ATOM 813 C CA . TYR A 1 103 ? -3.510 1.446 10.892 1.00 89.38 103 TYR A CA 1
ATOM 814 C C . TYR A 1 103 ? -3.184 0.702 12.183 1.00 89.38 103 TYR A C 1
ATOM 816 O O . TYR A 1 103 ? -2.944 -0.506 12.168 1.00 89.38 103 TYR A O 1
ATOM 824 N N . ALA A 1 104 ? -3.148 1.431 13.299 1.00 87.56 104 ALA A N 1
ATOM 825 C CA . ALA A 1 104 ? -2.891 0.872 14.627 1.00 87.56 104 ALA A CA 1
ATOM 826 C C . ALA A 1 104 ? -1.609 0.014 14.740 1.00 87.56 104 ALA A C 1
ATOM 828 O O . ALA A 1 104 ? -1.532 -0.883 15.582 1.00 87.56 104 ALA A O 1
ATOM 829 N N . GLY A 1 105 ? -0.604 0.309 13.906 1.00 81.00 105 GLY A N 1
ATOM 830 C CA . GLY A 1 105 ? 0.700 -0.360 13.887 1.00 81.00 105 GLY A CA 1
ATOM 831 C C . GLY A 1 105 ? 0.799 -1.542 12.922 1.00 81.00 105 GLY A C 1
ATOM 832 O O . GLY A 1 105 ? 1.838 -2.190 12.880 1.00 81.00 105 GLY A O 1
ATOM 833 N N . PHE A 1 106 ? -0.247 -1.827 12.142 1.00 87.81 106 PHE A N 1
ATOM 834 C CA . PHE A 1 106 ? -0.296 -3.007 11.281 1.00 87.81 106 PHE A CA 1
ATOM 835 C C . PHE A 1 106 ? -0.704 -2.682 9.855 1.00 87.81 106 PHE A C 1
ATOM 837 O O . PHE A 1 106 ? -1.341 -1.660 9.586 1.00 87.81 106 PHE A O 1
ATOM 844 N N . ARG A 1 107 ? -0.337 -3.586 8.942 1.00 88.69 107 ARG A N 1
ATOM 845 C CA . ARG A 1 107 ? -0.618 -3.450 7.520 1.00 88.69 107 ARG A CA 1
ATOM 846 C C . ARG A 1 107 ? -2.117 -3.562 7.257 1.00 88.69 107 ARG A C 1
ATOM 848 O O . ARG A 1 107 ? -2.789 -4.497 7.695 1.00 88.69 107 ARG A O 1
ATOM 855 N N . VAL A 1 108 ? -2.622 -2.598 6.504 1.00 91.88 108 VAL A N 1
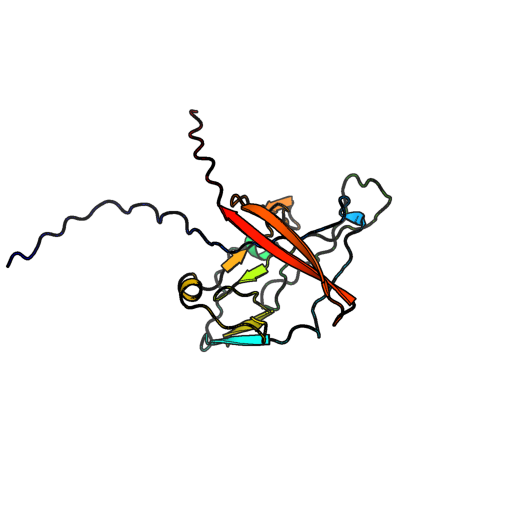ATOM 856 C CA . VAL A 1 108 ? -3.984 -2.585 5.983 1.00 91.88 108 VAL A CA 1
ATOM 857 C C . VAL A 1 108 ? -4.072 -3.549 4.807 1.00 91.88 108 VAL A C 1
ATOM 859 O O . VAL A 1 108 ? -3.182 -3.608 3.956 1.00 91.88 108 VAL A O 1
ATOM 862 N N . ARG A 1 109 ? -5.158 -4.316 4.778 1.00 93.69 109 ARG A N 1
ATOM 863 C CA . ARG A 1 109 ? -5.499 -5.257 3.709 1.00 93.69 109 ARG A CA 1
ATOM 864 C C . ARG A 1 109 ? -6.607 -4.715 2.823 1.00 93.69 109 ARG A C 1
ATOM 866 O O . ARG A 1 109 ? -6.545 -4.900 1.615 1.00 93.69 109 ARG A O 1
ATOM 873 N N . GLU A 1 110 ? -7.568 -4.015 3.416 1.00 94.50 110 GLU A N 1
ATOM 874 C CA . GLU A 1 110 ? -8.728 -3.486 2.709 1.00 94.50 110 GLU A CA 1
ATOM 875 C C . GLU A 1 110 ? -9.239 -2.205 3.384 1.00 94.50 110 GLU A C 1
ATOM 877 O O . GLU A 1 110 ? -9.219 -2.076 4.613 1.00 94.50 110 GLU A O 1
ATOM 882 N N . ILE A 1 111 ? -9.713 -1.261 2.572 1.00 94.50 111 ILE A N 1
ATOM 883 C CA . ILE A 1 111 ? -10.415 -0.056 3.009 1.00 94.50 111 ILE A CA 1
ATOM 884 C C . ILE A 1 111 ? -11.722 0.058 2.236 1.00 94.50 111 ILE A C 1
ATOM 886 O O . ILE A 1 111 ? -11.740 0.172 1.009 1.00 94.50 111 ILE A O 1
ATOM 890 N N . THR A 1 112 ? -12.824 0.100 2.975 1.00 93.50 112 THR A N 1
ATOM 891 C CA . THR A 1 112 ? -14.169 0.297 2.435 1.00 93.50 112 THR A CA 1
ATOM 892 C C . THR A 1 112 ? -14.861 1.460 3.139 1.00 93.50 112 THR A C 1
ATOM 894 O O . THR A 1 112 ? -14.355 2.019 4.108 1.00 93.50 112 THR A O 1
ATOM 897 N N . THR A 1 113 ? -16.076 1.794 2.702 1.00 90.50 113 THR A N 1
ATOM 898 C CA . THR A 1 113 ? -16.948 2.729 3.432 1.00 90.50 113 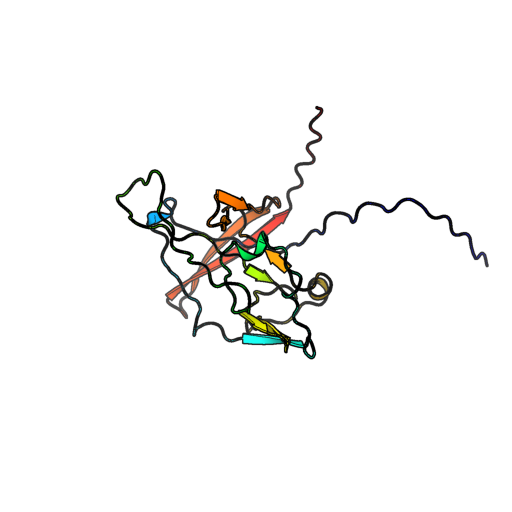THR A CA 1
ATOM 899 C C . THR A 1 113 ? -17.416 2.207 4.782 1.00 90.50 113 THR A C 1
ATOM 901 O O . THR A 1 113 ? -18.009 2.962 5.542 1.00 90.50 113 THR A O 1
ATOM 904 N N . THR A 1 114 ? -17.253 0.915 5.073 1.00 91.94 114 THR A N 1
ATOM 905 C CA . THR A 1 114 ? -17.680 0.340 6.354 1.00 91.94 114 THR A CA 1
ATOM 906 C C . THR A 1 114 ? -16.531 0.223 7.344 1.00 91.94 114 THR A C 1
ATOM 908 O O . THR A 1 114 ? -16.787 0.170 8.549 1.00 91.94 114 THR A O 1
ATOM 911 N N . GLY A 1 115 ? -15.280 0.219 6.875 1.00 95.19 115 GLY A N 1
ATOM 912 C CA . GLY A 1 115 ? -14.142 0.240 7.776 1.00 95.19 115 GLY A CA 1
ATOM 913 C C . GLY A 1 115 ? -12.766 0.083 7.141 1.00 95.19 115 GLY A C 1
ATOM 914 O O . GLY A 1 115 ? -12.615 -0.118 5.935 1.00 95.19 115 GLY A O 1
ATOM 915 N N . VAL A 1 116 ? -11.763 0.138 8.016 1.00 96.38 116 VAL A N 1
ATOM 916 C CA . VAL A 1 116 ? -10.366 -0.217 7.738 1.00 96.38 116 VAL A CA 1
ATOM 917 C C . VAL A 1 116 ? -10.104 -1.615 8.280 1.00 96.38 116 VAL A C 1
ATOM 919 O O . VAL A 1 116 ? -10.355 -1.890 9.459 1.00 96.38 116 VAL A O 1
ATOM 922 N N . TYR A 1 117 ? -9.574 -2.487 7.428 1.00 96.38 117 TYR A N 1
ATOM 923 C CA . TYR A 1 117 ? -9.290 -3.879 7.747 1.00 96.38 117 TYR A CA 1
ATOM 924 C C . TYR A 1 117 ? -7.781 -4.117 7.730 1.00 96.38 117 TYR A C 1
ATOM 926 O O . TYR A 1 117 ? -7.109 -3.826 6.739 1.00 96.38 117 TYR A O 1
ATOM 934 N N . ILE A 1 118 ? -7.248 -4.661 8.821 1.00 95.06 118 ILE A N 1
ATOM 935 C CA . ILE A 1 118 ? -5.828 -5.017 8.973 1.00 95.06 118 ILE A CA 1
ATOM 936 C C . ILE A 1 118 ? -5.658 -6.536 8.957 1.00 95.06 118 ILE A C 1
ATOM 938 O O . ILE A 1 118 ? -6.639 -7.278 8.926 1.00 95.06 118 ILE A O 1
ATOM 942 N N . GLU A 1 119 ? -4.421 -7.014 8.990 1.00 92.50 119 GLU A N 1
ATOM 943 C CA . GLU A 1 119 ? -4.113 -8.444 9.067 1.00 92.50 119 GLU A CA 1
ATOM 944 C C . GLU A 1 119 ? -4.727 -9.110 10.324 1.00 92.50 119 GLU A C 1
ATOM 946 O O . GLU A 1 119 ? -4.741 -8.562 11.429 1.00 92.50 119 GLU A O 1
ATOM 951 N N . ALA A 1 120 ? -5.283 -10.315 10.165 1.00 92.62 120 ALA A N 1
ATOM 952 C CA . ALA A 1 120 ? -6.108 -10.963 11.190 1.00 92.62 120 ALA A CA 1
ATOM 953 C C . ALA A 1 120 ? -5.346 -11.292 12.488 1.00 92.62 120 ALA A C 1
ATOM 955 O O . ALA A 1 120 ? -5.918 -11.209 13.578 1.00 92.62 120 ALA A O 1
ATOM 956 N N . ALA A 1 121 ? -4.058 -11.629 12.376 1.00 89.44 121 ALA A N 1
ATOM 957 C CA . ALA A 1 121 ? -3.200 -12.005 13.501 1.00 89.44 121 ALA A CA 1
ATOM 958 C C . ALA A 1 121 ? -2.778 -10.816 14.389 1.00 89.44 121 ALA A C 1
ATOM 960 O O . ALA A 1 121 ? -2.202 -11.011 15.457 1.00 89.44 121 ALA A O 1
ATOM 961 N N . CYS A 1 122 ? -3.054 -9.581 13.970 1.00 88.19 122 CYS A N 1
ATOM 962 C CA . CYS A 1 122 ? -2.582 -8.379 14.651 1.00 88.19 122 CYS A CA 1
ATOM 963 C C . CYS A 1 122 ? -3.289 -8.130 15.983 1.00 88.19 122 CYS A C 1
ATOM 965 O O . CYS A 1 122 ? -4.468 -8.424 16.127 1.00 88.19 122 CYS A O 1
ATOM 967 N N . THR A 1 123 ? -2.627 -7.488 16.941 1.00 92.44 123 THR A N 1
ATOM 968 C CA . THR A 1 123 ? -3.283 -6.935 18.141 1.00 92.44 123 THR A CA 1
ATOM 969 C C . THR A 1 123 ? -3.037 -5.440 18.146 1.00 92.44 123 THR A C 1
ATOM 971 O O . THR A 1 123 ? -1.890 -5.041 18.317 1.00 92.44 123 THR A O 1
ATOM 974 N N . THR A 1 124 ? -4.077 -4.634 17.905 1.00 90.00 124 THR A N 1
ATOM 975 C CA . THR A 1 124 ? -3.933 -3.183 17.720 1.00 90.00 124 THR A CA 1
ATOM 976 C C . THR A 1 124 ? -3.234 -2.534 18.908 1.00 90.00 124 THR A C 1
ATOM 978 O O . THR A 1 124 ? -3.387 -2.946 20.059 1.00 90.00 124 THR A O 1
ATOM 981 N N . VAL A 1 125 ? -2.434 -1.513 18.616 1.00 84.62 125 VAL A N 1
ATOM 982 C CA . VAL A 1 125 ? -1.681 -0.781 19.630 1.00 84.62 125 VAL A CA 1
ATOM 983 C C . VAL A 1 125 ? -2.240 0.631 19.710 1.00 84.62 125 VAL A C 1
ATOM 985 O O . VAL A 1 125 ? -2.153 1.399 18.752 1.00 84.62 125 VAL A O 1
ATOM 988 N N . GLN A 1 126 ? -2.755 0.995 20.882 1.00 85.69 126 GLN A N 1
ATOM 989 C CA . GLN A 1 126 ? -3.435 2.274 21.110 1.00 85.69 126 GLN A CA 1
ATOM 990 C C . GLN A 1 126 ? -2.585 3.496 20.728 1.00 85.69 126 GLN A C 1
ATOM 992 O O . GLN A 1 126 ? -3.100 4.459 20.167 1.00 85.69 126 GLN A O 1
ATOM 997 N N . HIS A 1 127 ? -1.271 3.456 20.980 1.00 81.75 127 HIS A N 1
ATOM 998 C CA . HIS A 1 127 ? -0.355 4.528 20.574 1.00 81.75 127 HIS A CA 1
ATOM 999 C C . HIS A 1 127 ? -0.418 4.810 19.065 1.00 81.75 127 HIS A C 1
ATOM 1001 O O . HIS A 1 127 ? -0.316 5.957 18.640 1.00 81.75 127 HIS A O 1
ATOM 1007 N N . TRP A 1 128 ? -0.623 3.773 18.255 1.00 81.94 128 TRP A N 1
ATOM 1008 C CA . TRP A 1 128 ? -0.644 3.875 16.804 1.00 81.94 128 TRP A CA 1
ATOM 1009 C C . TRP A 1 128 ? -2.003 4.256 16.227 1.00 81.94 128 TRP A C 1
ATOM 1011 O O . TRP A 1 128 ? -2.064 4.856 15.158 1.00 81.94 128 TRP A O 1
ATOM 1021 N N . GLU A 1 129 ? -3.089 3.956 16.936 1.00 84.69 129 GLU A N 1
ATOM 1022 C CA . GLU A 1 129 ? -4.447 4.353 16.542 1.00 84.69 129 GLU A CA 1
ATOM 1023 C C . GLU A 1 129 ? -4.584 5.881 16.446 1.00 84.69 129 GLU A C 1
ATOM 1025 O O . GLU A 1 129 ? -5.283 6.387 15.570 1.00 84.69 129 GLU A O 1
ATOM 1030 N N . MET A 1 130 ? -3.851 6.619 17.291 1.00 80.31 130 MET A N 1
ATOM 1031 C CA . MET A 1 130 ? -3.849 8.089 17.336 1.00 80.31 130 MET A CA 1
ATOM 1032 C C . MET A 1 130 ? -3.411 8.742 16.018 1.00 80.31 130 MET A C 1
ATOM 1034 O O . MET A 1 130 ? -3.778 9.884 15.746 1.00 80.31 130 MET A O 1
ATOM 1038 N N . TYR A 1 131 ? -2.594 8.043 15.226 1.00 76.94 131 TYR A N 1
ATOM 1039 C CA . TYR A 1 131 ? -2.066 8.544 13.956 1.00 76.94 131 TYR A CA 1
ATOM 1040 C C . TYR A 1 131 ? -3.046 8.348 12.791 1.00 76.94 131 TYR A C 1
ATOM 1042 O O . TYR A 1 131 ? -2.800 8.849 11.695 1.00 76.94 131 TYR A O 1
ATOM 1050 N N . GLY A 1 132 ? -4.169 7.661 13.027 1.00 85.75 132 GLY A N 1
ATOM 1051 C CA . GLY A 1 132 ? -5.171 7.382 12.008 1.00 85.75 132 GLY A CA 1
ATOM 1052 C C . GLY A 1 132 ? -4.665 6.440 10.914 1.00 85.75 132 GLY A C 1
ATOM 1053 O O . GLY A 1 132 ? -3.706 5.687 11.094 1.00 85.75 132 GLY A O 1
ATOM 1054 N N . LEU A 1 133 ? -5.358 6.452 9.775 1.00 87.00 133 LEU A N 1
ATOM 1055 C CA . LEU A 1 133 ? -4.932 5.726 8.585 1.00 87.00 133 LEU A CA 1
ATOM 1056 C C . LEU A 1 133 ? -3.726 6.432 7.958 1.00 87.00 133 LEU A C 1
ATOM 1058 O O . LEU A 1 133 ? -3.810 7.597 7.573 1.00 87.00 133 LEU A O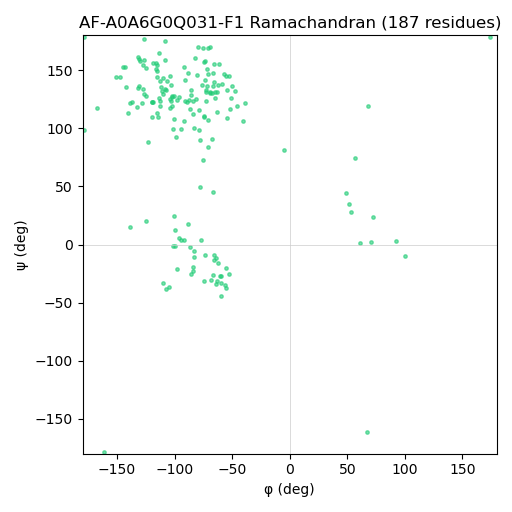 1
ATOM 1062 N N . MET A 1 134 ? -2.631 5.698 7.796 1.00 85.25 134 MET A N 1
ATOM 1063 C CA . MET A 1 134 ? -1.404 6.187 7.177 1.00 85.25 134 MET A CA 1
ATOM 1064 C C . MET A 1 134 ? -1.184 5.484 5.842 1.00 85.25 134 MET A C 1
ATOM 1066 O O . MET A 1 134 ? -1.324 4.268 5.751 1.00 85.25 134 MET A O 1
ATOM 1070 N N . ILE A 1 135 ? -0.814 6.240 4.811 1.00 82.75 135 ILE A N 1
ATOM 1071 C CA . ILE A 1 135 ? -0.409 5.708 3.507 1.00 82.75 135 ILE A CA 1
ATOM 1072 C C . ILE A 1 135 ? 1.076 6.015 3.336 1.00 82.75 135 ILE A C 1
ATOM 1074 O O . ILE A 1 135 ? 1.480 7.173 3.434 1.00 82.75 135 ILE A O 1
ATOM 1078 N N . GLN A 1 136 ? 1.885 4.985 3.110 1.00 77.75 136 GLN A N 1
ATOM 1079 C CA . GLN A 1 136 ? 3.342 5.086 3.095 1.00 77.75 136 GLN A CA 1
ATOM 1080 C C . GLN A 1 136 ? 3.926 4.398 1.862 1.00 77.75 136 GLN A C 1
ATOM 1082 O O . GLN A 1 136 ? 3.530 3.282 1.515 1.00 77.75 136 GLN A O 1
ATOM 1087 N N . SER A 1 137 ? 4.868 5.061 1.188 1.00 76.81 137 SER A N 1
ATOM 1088 C CA . SER A 1 137 ? 5.759 4.390 0.238 1.00 76.81 137 SER A CA 1
ATOM 1089 C C . SER A 1 137 ? 6.780 3.558 1.018 1.00 76.81 137 SER A C 1
ATOM 1091 O O . SER A 1 137 ? 7.024 3.863 2.186 1.00 76.81 137 SER A O 1
ATOM 1093 N N . PRO A 1 138 ? 7.398 2.533 0.416 1.00 71.75 138 PRO A N 1
ATOM 1094 C CA . PRO A 1 138 ? 8.488 1.831 1.066 1.00 71.75 138 PRO A CA 1
ATOM 1095 C C . PRO A 1 138 ? 9.669 2.748 1.356 1.00 71.75 138 PRO A C 1
ATOM 1097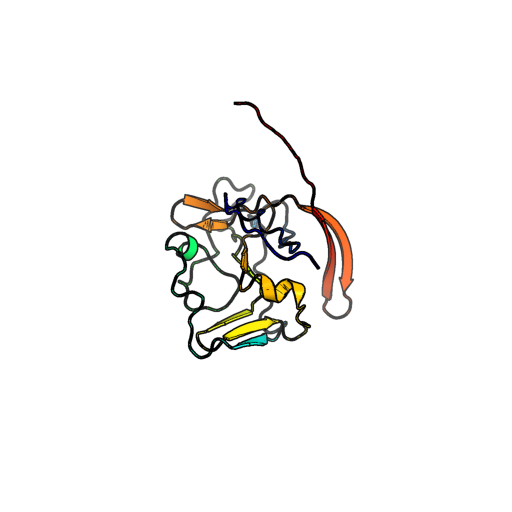 O O . PRO A 1 138 ? 9.873 3.762 0.678 1.00 71.75 138 PRO A O 1
ATOM 1100 N N . ASP A 1 139 ? 10.440 2.344 2.352 1.00 66.31 139 ASP A N 1
ATOM 1101 C CA . ASP A 1 139 ? 11.720 2.946 2.683 1.00 66.31 139 ASP A CA 1
ATOM 1102 C C . ASP A 1 139 ? 12.753 2.530 1.627 1.00 66.31 139 ASP A C 1
ATOM 1104 O O . ASP A 1 139 ? 12.722 1.403 1.122 1.00 66.31 139 ASP A O 1
ATOM 1108 N N . ASP A 1 140 ? 13.630 3.460 1.251 1.00 65.25 140 ASP A N 1
ATOM 1109 C CA . ASP A 1 140 ? 14.748 3.265 0.314 1.00 65.25 140 ASP A CA 1
ATOM 1110 C C . ASP A 1 140 ? 14.417 2.844 -1.131 1.00 65.25 140 ASP A C 1
ATOM 1112 O O . ASP A 1 140 ? 15.315 2.709 -1.969 1.00 65.25 140 ASP A O 1
ATOM 1116 N N . ILE A 1 141 ? 13.132 2.700 -1.479 1.00 70.50 141 ILE A N 1
ATOM 1117 C CA . ILE A 1 141 ? 12.701 2.377 -2.842 1.00 70.50 141 ILE A CA 1
ATOM 1118 C C . ILE A 1 141 ? 11.564 3.302 -3.273 1.00 70.50 141 ILE A C 1
ATOM 1120 O O . ILE A 1 141 ? 10.472 3.243 -2.698 1.00 70.50 141 ILE A O 1
ATOM 1124 N N . PRO A 1 142 ? 11.758 4.109 -4.332 1.00 75.12 142 PRO A N 1
ATOM 1125 C CA . PRO A 1 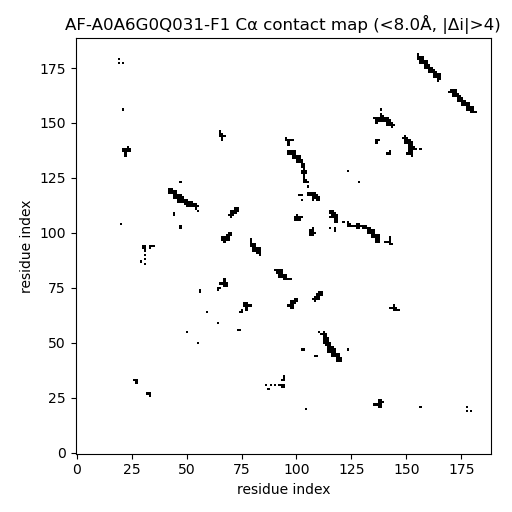142 ? 10.716 5.001 -4.798 1.00 75.12 142 PRO A CA 1
ATOM 1126 C C . PRO A 1 142 ? 9.516 4.232 -5.366 1.00 75.12 142 PRO A C 1
ATOM 1128 O O . PRO A 1 142 ? 9.651 3.179 -5.996 1.00 75.12 142 PRO A O 1
ATOM 1131 N N . VAL A 1 143 ? 8.328 4.806 -5.192 1.00 76.88 143 VAL A N 1
ATOM 1132 C CA . VAL A 1 143 ? 7.116 4.428 -5.927 1.00 76.88 143 VAL A CA 1
ATOM 1133 C C . VAL A 1 143 ? 6.888 5.480 -7.001 1.00 76.88 143 VAL A C 1
ATOM 1135 O O . VAL A 1 143 ? 6.869 6.672 -6.694 1.00 76.88 143 VAL A O 1
ATOM 1138 N N . CYS A 1 144 ? 6.720 5.060 -8.253 1.00 79.38 144 CYS A N 1
ATOM 1139 C CA . CYS A 1 144 ? 6.602 5.975 -9.382 1.00 79.38 144 CYS A CA 1
ATOM 1140 C C . CYS A 1 144 ? 5.179 5.988 -9.947 1.00 79.38 144 CYS A C 1
ATOM 1142 O O . CYS A 1 144 ? 4.477 4.977 -9.974 1.00 79.38 144 CYS A O 1
ATOM 1144 N N . SER A 1 145 ? 4.731 7.163 -10.369 1.00 77.62 145 SER A N 1
ATOM 1145 C CA . SER A 1 145 ? 3.466 7.350 -11.056 1.00 77.62 145 SER A CA 1
ATOM 1146 C C . SER A 1 145 ? 3.603 6.965 -12.525 1.00 77.62 145 SER A C 1
ATOM 1148 O O . SER A 1 145 ? 4.698 6.801 -13.063 1.00 77.62 145 SER A O 1
ATOM 1150 N N . THR A 1 146 ? 2.472 6.891 -13.220 1.00 70.75 146 THR A N 1
ATOM 1151 C CA . THR A 1 146 ? 2.437 6.733 -14.682 1.00 70.75 146 THR A CA 1
ATOM 1152 C C . THR A 1 146 ? 2.743 8.030 -15.448 1.00 70.75 146 THR A C 1
ATOM 1154 O O . THR A 1 146 ? 2.603 8.060 -16.665 1.00 70.75 146 THR A O 1
ATOM 1157 N N . THR A 1 147 ? 3.075 9.115 -14.744 1.00 69.06 147 THR A N 1
ATOM 1158 C CA . THR A 1 147 ? 3.220 10.495 -15.251 1.00 69.06 147 THR A CA 1
ATOM 1159 C C . THR A 1 147 ? 4.595 11.097 -14.919 1.00 69.06 147 THR A C 1
ATOM 1161 O O . THR A 1 147 ? 4.745 12.316 -14.921 1.00 69.06 147 THR A O 1
ATOM 1164 N N . ASP A 1 148 ? 5.580 10.242 -14.623 1.00 73.94 148 ASP A N 1
ATOM 1165 C CA . ASP A 1 148 ? 6.984 10.573 -14.319 1.00 73.94 148 ASP A CA 1
ATOM 1166 C C . ASP A 1 148 ? 7.256 11.231 -12.951 1.00 73.94 148 ASP A C 1
ATOM 1168 O O . ASP A 1 148 ? 8.287 11.872 -12.750 1.00 73.94 148 ASP A O 1
ATOM 1172 N N . VAL A 1 149 ? 6.374 11.041 -11.964 1.00 80.56 149 VAL A N 1
ATOM 1173 C CA . VAL A 1 149 ? 6.616 11.468 -10.576 1.00 80.56 149 VAL A CA 1
ATOM 1174 C C . VAL A 1 149 ? 6.994 10.265 -9.724 1.00 80.56 149 VAL A C 1
ATOM 1176 O O . VAL A 1 149 ? 6.214 9.329 -9.611 1.00 80.56 149 VAL A O 1
ATOM 1179 N N . CYS A 1 150 ? 8.145 10.298 -9.056 1.00 79.75 150 CYS A N 1
ATOM 1180 C CA . CYS A 1 150 ? 8.529 9.273 -8.084 1.00 79.75 150 CYS A CA 1
ATOM 1181 C C . CYS A 1 150 ? 8.535 9.846 -6.662 1.00 79.75 150 CYS A C 1
ATOM 1183 O O . CYS A 1 150 ? 9.097 10.912 -6.415 1.00 79.75 150 CYS A O 1
ATOM 1185 N N . VAL A 1 151 ? 7.908 9.131 -5.728 1.00 75.19 151 VAL A N 1
ATOM 1186 C CA . VAL A 1 151 ? 7.870 9.464 -4.300 1.00 75.19 151 VAL A CA 1
ATOM 1187 C C . VAL A 1 151 ? 8.749 8.483 -3.551 1.00 75.19 151 VAL A C 1
ATOM 1189 O O . VAL A 1 151 ? 8.653 7.275 -3.758 1.00 75.19 151 VAL A O 1
ATOM 1192 N N . HIS A 1 152 ? 9.591 9.012 -2.673 1.00 71.44 152 HIS A N 1
ATOM 1193 C CA . HIS A 1 152 ? 10.522 8.229 -1.884 1.00 71.44 152 HIS A CA 1
ATOM 1194 C C . HIS A 1 152 ? 10.374 8.573 -0.402 1.00 71.44 152 HIS A C 1
ATOM 1196 O O . HIS A 1 152 ? 10.307 9.754 -0.047 1.00 71.44 152 HIS A O 1
ATOM 1202 N N . ASN A 1 153 ? 10.312 7.553 0.459 1.00 66.25 153 ASN A N 1
ATOM 1203 C CA . ASN A 1 153 ? 10.294 7.767 1.895 1.00 66.25 153 ASN A CA 1
ATOM 1204 C C . ASN A 1 153 ? 11.727 7.948 2.412 1.00 66.25 153 ASN A C 1
ATOM 1206 O O . ASN A 1 153 ? 12.447 6.979 2.610 1.00 66.25 153 ASN A O 1
ATOM 1210 N N . TYR A 1 154 ? 12.128 9.200 2.637 1.00 55.59 154 TYR A N 1
ATOM 1211 C CA . TYR A 1 154 ? 13.432 9.550 3.217 1.00 55.59 154 TYR A CA 1
ATOM 1212 C C . TYR A 1 154 ? 13.414 9.611 4.751 1.00 55.59 154 TYR A C 1
ATOM 1214 O O . TYR A 1 154 ? 14.295 10.228 5.354 1.00 55.59 154 TYR A O 1
ATOM 1222 N N . TYR A 1 155 ? 12.414 9.028 5.421 1.00 54.88 155 TYR A N 1
ATOM 1223 C CA . TYR A 1 155 ? 12.413 8.969 6.882 1.00 54.88 155 TYR A CA 1
ATOM 1224 C C . TYR A 1 155 ? 13.484 7.981 7.386 1.00 54.88 155 TYR A C 1
ATOM 1226 O O . TYR A 1 155 ? 13.214 6.821 7.674 1.00 54.88 155 TYR A O 1
ATOM 1234 N N . ASN A 1 156 ? 14.710 8.512 7.482 1.00 47.12 156 ASN A N 1
ATOM 1235 C CA . ASN A 1 156 ? 15.929 8.040 8.146 1.00 47.12 156 ASN A CA 1
ATOM 1236 C C . ASN A 1 156 ? 15.791 6.755 8.972 1.00 47.12 156 ASN A C 1
ATOM 1238 O O . ASN A 1 156 ? 15.712 6.799 10.207 1.00 47.12 156 ASN A O 1
ATOM 1242 N N . SER A 1 157 ? 15.829 5.615 8.306 1.00 53.28 157 SER A N 1
ATOM 1243 C CA . SER A 1 157 ? 15.858 4.325 8.968 1.00 53.28 157 SER A CA 1
ATOM 1244 C C . SER A 1 157 ? 17.202 3.667 8.662 1.00 53.28 157 SER A C 1
ATOM 1246 O O . SER A 1 157 ? 17.495 3.323 7.529 1.00 53.28 157 SER A O 1
ATOM 1248 N N . LEU A 1 158 ? 18.073 3.564 9.675 1.00 54.31 158 LEU A N 1
ATOM 1249 C CA . LEU A 1 158 ? 19.134 2.556 9.622 1.00 54.31 158 LEU A CA 1
ATOM 1250 C C . LEU A 1 158 ? 18.527 1.276 10.178 1.00 54.31 158 LEU A C 1
ATOM 1252 O O . LEU A 1 158 ? 17.928 1.288 11.264 1.00 54.31 158 LEU A O 1
ATOM 1256 N N . TRP A 1 159 ? 18.676 0.195 9.425 1.00 60.66 159 TRP A N 1
ATOM 1257 C 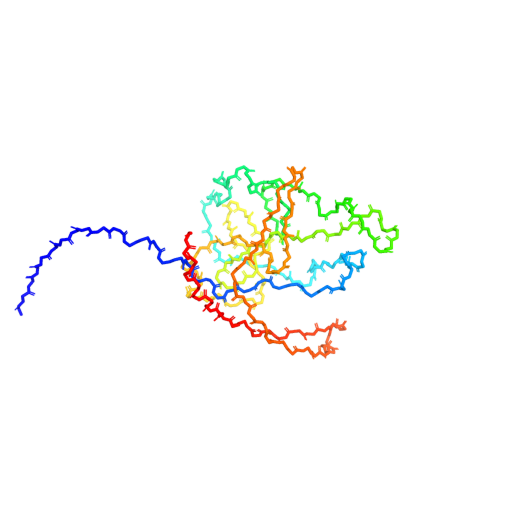CA . TRP A 1 159 ? 18.138 -1.107 9.783 1.00 60.66 159 TRP A CA 1
ATOM 1258 C C . TRP A 1 159 ? 19.240 -2.011 10.307 1.00 60.66 159 TRP A C 1
ATOM 1260 O O . TRP A 1 159 ? 20.322 -2.102 9.728 1.00 60.66 159 TRP A O 1
ATOM 1270 N N . GLU A 1 160 ? 18.920 -2.728 11.373 1.00 52.53 160 GLU A N 1
ATOM 1271 C CA . GLU A 1 160 ? 19.605 -3.964 11.725 1.00 52.53 160 GLU A CA 1
ATOM 1272 C C . GLU A 1 160 ? 18.621 -5.102 11.477 1.00 52.53 160 GLU A C 1
ATOM 1274 O O . GLU A 1 160 ? 17.479 -5.036 11.942 1.00 52.53 160 GLU A O 1
ATOM 1279 N N . TRP A 1 161 ? 19.037 -6.136 10.744 1.00 67.31 161 TRP A N 1
ATOM 1280 C CA . TRP A 1 161 ? 18.185 -7.296 10.497 1.00 67.31 161 TRP A CA 1
ATOM 1281 C C . TRP A 1 161 ? 18.848 -8.606 10.908 1.00 67.31 161 TRP A C 1
ATOM 1283 O O . TRP A 1 161 ? 20.069 -8.765 10.853 1.00 67.31 161 TRP A O 1
ATOM 1293 N N . ILE A 1 162 ? 18.004 -9.569 11.273 1.00 67.06 162 ILE A N 1
ATOM 1294 C CA . ILE A 1 162 ? 18.348 -10.980 11.438 1.00 67.06 162 ILE A CA 1
ATOM 1295 C C . ILE A 1 162 ? 17.374 -11.787 10.581 1.00 67.06 162 ILE A C 1
ATOM 1297 O O . ILE A 1 162 ? 16.164 -11.598 10.673 1.00 67.06 162 ILE A O 1
ATOM 1301 N N . SER A 1 163 ? 17.902 -12.686 9.753 1.00 75.81 163 SER A N 1
ATOM 1302 C CA . SER A 1 163 ? 17.109 -13.610 8.939 1.00 75.81 163 SER A CA 1
ATOM 1303 C C . SER A 1 163 ? 17.225 -15.035 9.480 1.00 75.81 163 SER A C 1
ATOM 1305 O O . SER A 1 163 ? 18.341 -15.503 9.719 1.00 75.81 163 SER A O 1
ATOM 1307 N N . GLU A 1 164 ? 16.109 -15.746 9.609 1.00 74.62 164 GLU A N 1
ATOM 1308 C CA . GLU A 1 164 ? 16.068 -17.171 9.948 1.00 74.62 164 GLU A CA 1
ATOM 1309 C C . GLU A 1 164 ? 15.237 -17.968 8.934 1.00 74.62 164 GLU A C 1
ATOM 1311 O O . GLU A 1 164 ? 14.407 -17.415 8.217 1.00 74.62 164 GLU A O 1
ATOM 1316 N N . LEU A 1 165 ? 15.460 -19.280 8.849 1.00 77.12 165 LEU A N 1
ATOM 1317 C CA . LEU A 1 165 ? 14.616 -20.160 8.039 1.00 77.12 165 LEU A CA 1
ATOM 1318 C C . LEU A 1 165 ? 13.386 -20.563 8.854 1.00 77.12 165 LEU A C 1
ATOM 1320 O O . LEU A 1 165 ? 13.499 -21.322 9.818 1.00 77.12 165 LEU A O 1
ATOM 1324 N N . ASP A 1 166 ? 12.210 -20.098 8.439 1.00 71.62 166 ASP A N 1
ATOM 1325 C CA . ASP A 1 166 ? 10.942 -20.545 8.998 1.00 71.62 166 ASP A CA 1
ATOM 1326 C C . ASP A 1 166 ? 10.571 -21.908 8.402 1.00 71.62 166 ASP A C 1
ATOM 1328 O O . ASP A 1 166 ? 10.031 -22.038 7.296 1.00 71.62 166 ASP A O 1
ATOM 1332 N N . SER A 1 167 ? 10.876 -22.945 9.179 1.00 69.88 167 SER A N 1
ATOM 1333 C CA . SER A 1 167 ? 10.585 -24.341 8.843 1.00 69.88 167 SER A CA 1
ATOM 1334 C C . SER A 1 167 ? 9.089 -24.675 8.746 1.00 69.88 167 SER A C 1
ATOM 1336 O O . SER A 1 167 ? 8.752 -25.752 8.259 1.00 69.88 167 SER A O 1
ATOM 1338 N N . SER A 1 168 ? 8.188 -23.785 9.182 1.00 72.12 168 SER A N 1
ATOM 1339 C CA . SER A 1 168 ? 6.741 -24.017 9.131 1.00 72.12 168 SER A CA 1
ATOM 1340 C C . SER A 1 168 ? 6.110 -23.670 7.779 1.00 72.12 168 SER A C 1
ATOM 1342 O O . SER A 1 168 ? 5.049 -24.204 7.450 1.00 72.12 168 SER A O 1
ATOM 1344 N N . VAL A 1 169 ? 6.753 -22.806 6.983 1.00 62.38 169 VAL A N 1
ATOM 1345 C CA . VAL A 1 169 ? 6.173 -22.249 5.745 1.00 62.38 169 VAL A CA 1
ATOM 1346 C C . VAL A 1 169 ? 7.149 -22.170 4.560 1.00 62.38 169 VAL A C 1
ATOM 1348 O O . VAL A 1 169 ? 6.840 -21.493 3.582 1.00 62.38 169 VAL A O 1
ATOM 1351 N N . GLU A 1 170 ? 8.299 -22.857 4.615 1.00 68.56 170 GLU A N 1
ATOM 1352 C CA . GLU A 1 170 ? 9.363 -22.815 3.584 1.00 68.56 170 GLU A CA 1
ATOM 1353 C C . GLU A 1 170 ? 9.738 -21.373 3.175 1.00 68.56 170 GLU A C 1
ATOM 1355 O O . GLU A 1 170 ? 9.857 -21.038 1.994 1.00 68.56 170 GLU A O 1
ATOM 1360 N N . ARG A 1 171 ? 9.892 -20.482 4.162 1.00 66.88 171 ARG A N 1
ATOM 1361 C CA . ARG A 1 171 ? 10.207 -19.058 3.949 1.00 66.88 171 ARG A CA 1
ATOM 1362 C C . ARG A 1 171 ? 11.354 -18.604 4.835 1.00 66.88 171 ARG A C 1
ATOM 1364 O O . ARG A 1 171 ? 11.676 -19.239 5.833 1.00 66.88 171 ARG A O 1
ATOM 1371 N N . VAL A 1 172 ? 11.959 -17.482 4.464 1.00 69.06 172 VAL A N 1
ATOM 1372 C CA . VAL A 1 172 ? 12.860 -16.742 5.349 1.00 69.06 172 VAL A CA 1
ATOM 1373 C C . VAL A 1 172 ? 11.997 -15.836 6.227 1.00 69.06 172 VAL A C 1
ATOM 1375 O O . VAL A 1 172 ? 11.200 -15.057 5.706 1.00 69.06 172 VAL A O 1
ATOM 1378 N N . ALA A 1 173 ? 12.123 -15.971 7.543 1.00 64.69 173 ALA A N 1
ATOM 1379 C CA . ALA A 1 173 ? 11.613 -15.008 8.506 1.00 64.69 173 ALA A CA 1
ATOM 1380 C C . ALA A 1 173 ? 12.666 -13.914 8.708 1.00 64.69 173 ALA A C 1
ATOM 1382 O O . ALA A 1 173 ? 13.850 -14.199 8.882 1.00 64.69 173 ALA A O 1
ATOM 1383 N N . GLU A 1 174 ? 12.235 -12.659 8.670 1.00 66.62 174 GLU A N 1
ATOM 1384 C CA . GLU A 1 174 ? 13.102 -11.494 8.831 1.00 66.62 174 GLU A CA 1
ATOM 1385 C C . GLU A 1 174 ? 12.645 -10.697 10.054 1.00 66.62 174 GLU A C 1
ATOM 1387 O O . GLU A 1 174 ? 11.495 -10.262 10.138 1.00 66.62 174 GLU A O 1
ATOM 1392 N N . TYR A 1 175 ? 13.555 -10.504 11.007 1.00 61.97 175 TYR A N 1
ATOM 1393 C CA . TYR A 1 175 ? 13.366 -9.635 12.163 1.00 61.97 175 TYR A CA 1
ATOM 1394 C C . TYR A 1 175 ? 14.155 -8.365 11.940 1.00 61.97 175 TYR A C 1
ATOM 1396 O O . TYR A 1 175 ? 15.365 -8.418 11.713 1.00 61.97 175 TYR A O 1
ATOM 1404 N N . ILE A 1 176 ? 13.477 -7.227 12.021 1.00 61.72 176 ILE A N 1
ATOM 1405 C CA . ILE A 1 176 ? 14.074 -5.939 11.697 1.00 61.72 176 ILE A CA 1
ATOM 1406 C C . ILE A 1 176 ? 13.916 -4.990 12.871 1.00 61.72 176 ILE A C 1
ATOM 1408 O O . ILE A 1 176 ? 12.810 -4.748 13.354 1.00 61.72 176 ILE A O 1
ATOM 1412 N N . ASN A 1 177 ? 15.040 -4.414 13.281 1.00 53.84 177 ASN A N 1
ATOM 1413 C CA . ASN A 1 177 ? 15.080 -3.260 14.155 1.00 53.84 177 ASN A CA 1
ATOM 1414 C C . ASN A 1 177 ? 15.273 -2.016 13.304 1.00 53.84 177 ASN A C 1
ATOM 1416 O O . ASN A 1 177 ? 16.240 -1.894 12.551 1.00 53.84 177 ASN A O 1
ATOM 1420 N N . VAL A 1 178 ? 14.355 -1.071 13.455 1.00 54.59 178 VAL A N 1
ATOM 1421 C CA . VAL A 1 178 ? 14.454 0.225 12.795 1.00 54.59 178 VAL A CA 1
ATOM 1422 C C . VAL A 1 178 ? 14.929 1.231 13.817 1.00 54.59 178 VAL A C 1
ATOM 1424 O O . VAL A 1 178 ? 14.260 1.479 14.821 1.00 54.59 178 VAL A O 1
ATOM 1427 N N . SER A 1 179 ? 16.084 1.828 13.548 1.00 51.78 179 SER A N 1
ATOM 1428 C CA . SER A 1 179 ? 16.607 2.923 14.350 1.00 51.78 179 SER A CA 1
ATOM 1429 C C . SER A 1 179 ? 16.380 4.247 13.628 1.00 51.78 179 SER A C 1
ATOM 1431 O O . SER A 1 179 ? 16.751 4.425 12.466 1.00 51.78 179 SER A O 1
ATOM 1433 N N . CYS A 1 180 ? 15.756 5.198 14.325 1.00 50.72 180 CYS A N 1
ATOM 1434 C CA . CYS A 1 180 ? 15.663 6.566 13.838 1.00 50.72 180 CYS A CA 1
ATOM 1435 C C . CYS A 1 180 ? 17.023 7.241 14.003 1.00 50.72 180 CYS A C 1
ATOM 1437 O O . CYS A 1 180 ? 17.419 7.561 15.126 1.00 50.72 180 CYS A O 1
ATOM 1439 N N .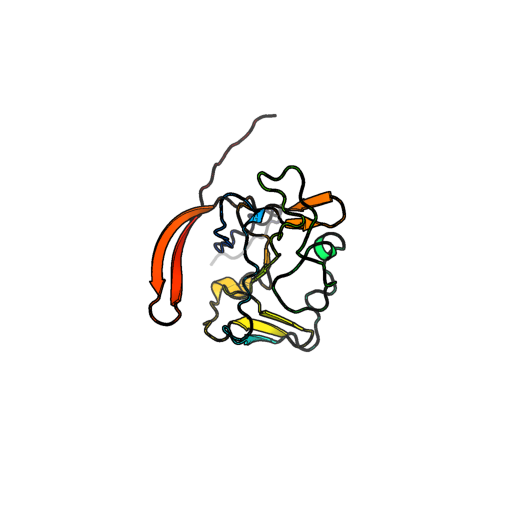 ASN A 1 181 ? 17.704 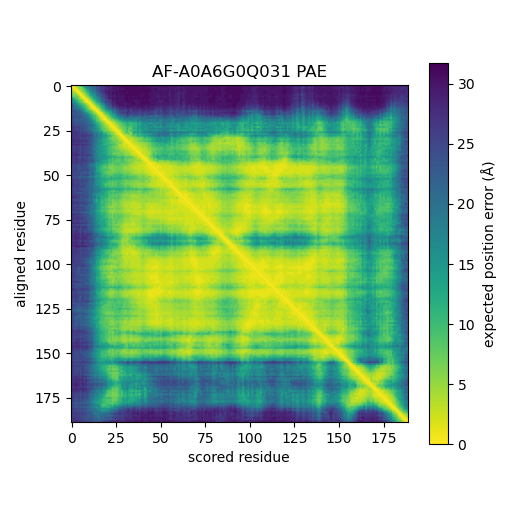7.528 12.896 1.00 40.16 181 ASN A N 1
ATOM 1440 C CA . ASN A 1 181 ? 18.877 8.393 12.932 1.00 40.16 181 ASN A CA 1
ATOM 1441 C C . ASN A 1 181 ? 18.476 9.818 12.570 1.00 40.16 181 ASN A C 1
ATOM 1443 O O . ASN A 1 181 ? 17.832 10.078 11.560 1.00 40.16 181 ASN A O 1
ATOM 1447 N N . ARG A 1 182 ? 18.829 10.775 13.425 1.00 40.69 182 ARG A N 1
ATOM 1448 C CA . ARG A 1 182 ? 18.623 12.193 13.147 1.00 40.69 182 ARG A CA 1
ATOM 1449 C C . ARG A 1 182 ? 19.943 12.757 12.643 1.00 40.69 182 ARG A C 1
ATOM 1451 O O . ARG A 1 182 ? 20.748 13.202 13.455 1.00 40.69 182 ARG A O 1
ATOM 1458 N N . TYR A 1 183 ? 20.152 12.776 11.326 1.00 37.47 183 TYR A N 1
ATOM 1459 C CA . TYR A 1 183 ? 21.102 13.727 10.748 1.00 37.47 183 TYR A CA 1
ATOM 1460 C C . TYR A 1 183 ? 20.491 15.115 10.936 1.00 37.47 183 TYR A C 1
ATOM 1462 O O . TYR A 1 183 ? 19.637 15.566 10.176 1.00 37.47 183 TYR A O 1
ATOM 1470 N N . ALA A 1 184 ? 20.816 15.754 12.056 1.00 36.28 184 ALA A N 1
ATOM 1471 C CA . ALA A 1 184 ? 20.523 17.159 12.258 1.00 36.28 184 ALA A CA 1
ATOM 1472 C C . ALA A 1 184 ? 21.520 17.974 11.427 1.00 36.28 184 ALA A C 1
ATOM 1474 O O . ALA A 1 184 ? 22.423 18.583 11.988 1.00 36.28 184 ALA A O 1
ATOM 1475 N N . ASP A 1 185 ? 21.357 17.982 10.106 1.00 28.39 185 ASP A N 1
ATOM 1476 C CA . ASP A 1 185 ? 22.133 18.868 9.247 1.00 28.39 185 ASP A CA 1
ATOM 1477 C C . ASP A 1 185 ? 21.358 20.170 9.040 1.00 28.39 185 ASP A C 1
ATOM 1479 O O . ASP A 1 185 ? 20.357 20.244 8.327 1.00 28.39 185 ASP A O 1
ATOM 1483 N N . THR A 1 186 ? 21.831 21.233 9.689 1.00 31.98 186 THR A N 1
ATOM 1484 C CA . THR A 1 186 ? 21.662 22.590 9.168 1.00 31.98 186 THR A CA 1
ATOM 1485 C C . THR A 1 186 ? 22.562 22.733 7.950 1.00 31.98 186 THR A C 1
ATOM 1487 O O . THR A 1 186 ? 23.775 22.863 8.098 1.00 31.98 186 THR A O 1
ATOM 1490 N N . VAL A 1 187 ? 21.979 22.756 6.755 1.00 30.62 187 VAL A N 1
ATOM 1491 C CA . VAL A 1 187 ? 22.647 23.317 5.578 1.00 30.62 187 VAL A CA 1
ATOM 1492 C C . VAL A 1 187 ? 22.373 24.818 5.544 1.00 30.62 187 VAL A C 1
ATOM 1494 O O . VAL A 1 187 ? 21.223 25.252 5.476 1.00 30.62 187 VAL A O 1
ATOM 1497 N N . ALA A 1 188 ? 23.436 25.612 5.662 1.00 33.44 188 ALA A N 1
ATOM 1498 C CA . ALA A 1 188 ? 23.390 27.021 5.294 1.00 33.44 188 ALA A CA 1
ATOM 1499 C C . ALA A 1 188 ? 23.181 27.125 3.773 1.00 33.44 188 ALA A C 1
ATOM 1501 O O . ALA A 1 188 ? 23.749 26.323 3.029 1.00 33.44 188 ALA A O 1
ATOM 1502 N N . LEU A 1 189 ? 22.346 28.081 3.349 1.00 32.56 189 LEU A N 1
ATOM 1503 C CA . LEU A 1 189 ? 22.164 28.461 1.943 1.00 32.56 189 LEU A CA 1
ATOM 1504 C C . LEU A 1 189 ? 23.460 29.012 1.341 1.00 32.56 189 LEU A C 1
ATOM 1506 O O . LEU A 1 189 ? 24.137 29.794 2.049 1.00 32.56 189 LEU A O 1
#

Foldseek 3Di:
DDDDDDDDDDDPPPPPDDDPAAFADDDDPFLLPGDPDDCPPVWDKDFDFFLVQDQPCPPPDPVVLQFDAQAAEPRDHDDQWDQDDDGPDPRRTGGAFHWWKDAQRFTWHYGDSGGTMGTPPDDGHPVRNVVPIDIDTHAPGWTAGPVGDTDHPPQAWDKDKDWDQDPVPRDIDIDIDTDRDDPPDDDDD

Secondary structure (DSSP, 8-state):
----------------------------SSGGG------TTTS-EEEEEE-TT--TTTT--TTGGGS-BSSB-SS----SEE--SS-SS--S-EE---BEEEETTEEEEEE-SSEEEEETT----HHHHTT-SEEEPPBSS-EE-TTS-EE-B---EEEEEEEEEETTTTEEEEEEEEEE---------

Organism: NCBI:txid53985

Solvent-accessible surface area (backbone atoms only — not comparable to full-atom values): 12142 Å² total; per-residue (Å²): 143,84,81,86,81,93,76,91,82,75,84,71,71,77,74,75,83,82,67,100,70,83,46,79,77,92,66,60,97,49,57,68,68,49,74,92,81,76,60,79,94,74,62,56,68,35,84,74,41,80,43,86,63,46,54,89,66,76,82,60,56,74,75,65,54,46,40,28,64,62,42,50,56,88,64,64,90,49,79,45,68,41,74,66,80,90,67,96,57,96,59,77,48,27,60,60,57,46,33,39,39,34,44,24,82,37,53,31,47,34,44,48,37,58,25,41,20,22,46,50,90,63,76,78,37,73,84,35,46,77,68,43,82,40,78,41,49,26,45,92,42,57,32,59,32,92,81,82,50,69,48,65,41,79,78,45,64,53,75,50,75,50,77,45,78,35,85,90,72,84,39,78,43,75,49,74,46,77,41,82,57,79,84,82,72,84,77,81,133

Nearest PDB structures (foldseek):
  8gym-assembly1_2K  TM=5.444E-01  e=9.265E+00  Tetrahymena thermophila SB210
  6vmi-assembly1_a  TM=4.183E-01  e=9.265E+00  Homo sapiens

Sequence (189 aa):
MFEDLYTATPSRPPRYSSIPAANFNVFPEYNEYRPNVSNDNIVGSKLALATNGEDLLAVVPDLIKQFPYGFDSRLPVLSRSIAPHNTYHPAKTVLQSLFHGYYAGFRVREITTTGVYIEAACTTVQHWEMYGLMIQSPDDIPVCSTTDVCVHNYYNSLWEWISELDSSVERVAEYINVSCNRYADTVAL

Mean predicted aligned error: 12.17 Å

Radius of gyration: 19.94 Å; Cα contacts (8 Å, |Δi|>4): 297; chains: 1; bounding box: 44×58×66 Å

pLDDT: mean 72.11, std 18.93, range [27.78, 96.81]